Protein AF-A0A1A9WRU1-F1 (afdb_monomer_lite)

InterPro domains:
  IPR005322 Peptidase C69 [PF03577] (95-176)
  IPR005322 Peptidase C69 [PTHR12994] (4-296)

Organism: NCBI:txid37001

Secondary structure (DSSP, 8-state):
-EEEEEEEEE-TTSBGGG-EEEEEEEE-GGGTTSPPEEEEE-TTTTT-SS----TT-----EEEEESSTT-SS-SEEEETTS-EEEEEEEE---TTSPPHHHHHHHHHHH-SSHHHHHHHHHHHHHHH--TT-EEEEEEE-SS-EEEEEEETTEEEEEEE-SSEEEEPSSS-S--S--SEESTTHHHHHHHTTS--SSS---HHHHTT-PPPTTTTPPPSSPPPTTS-B-HHHHHHHHHHT--TTTEEEEEEEEE-SSS--EEEE--SS-GGGPPPEEE---SS----GGGS--TT-SS-HHHHHHHTGGG--

Sequence (313 aa):
MSFGSNCFVVLPPNCANNTVVFGRNAEDETSVGVAQEILYYESAESLIGKTVELSDASSFRIILQKPKPHIWGGDCGSNENNVSVAVTWTNNGNENNLTALDIVRLTLASCDTADHGLDRVGELITEHGVEEAKFNLIICDPTKVWLVSCAGKLWAAQSLSDGYHHVPTNGLAVTTTIEKSSEDLQETLKAMGCWSGEGDLDFASCFNSSPDDNSNEWSGQEPIDDGSYALTSMFETLRTAAEASTSRSATVFVLCSNLISCHWFTGTPNASESVFKPFLFSTKPKISPLTKALADNEMTLLHKLHSQRFHFF

Structure (mmCIF, N/CA/C/O backbone):
data_AF-A0A1A9WRU1-F1
#
_entry.id   AF-A0A1A9WRU1-F1
#
loop_
_atom_site.group_PDB
_atom_site.id
_atom_site.type_symbol
_atom_site.label_atom_id
_atom_site.label_alt_id
_atom_site.label_comp_id
_atom_site.label_asym_id
_atom_site.label_entity_id
_atom_site.label_seq_id
_atom_site.pdbx_PDB_ins_code
_atom_site.Cartn_x
_atom_site.Cartn_y
_atom_site.Cartn_z
_atom_site.occupancy
_atom_site.B_iso_or_equiv
_atom_site.auth_seq_id
_atom_site.auth_comp_id
_atom_site.auth_asym_id
_atom_site.auth_atom_id
_atom_site.pdbx_PDB_model_num
ATOM 1 N N . MET A 1 1 ? 9.612 11.171 9.054 1.00 60.75 1 MET A N 1
ATOM 2 C CA . MET A 1 1 ? 9.313 11.720 7.715 1.00 60.75 1 MET A CA 1
ATOM 3 C C . MET A 1 1 ? 7.811 11.704 7.500 1.00 60.75 1 MET A C 1
ATOM 5 O O . MET A 1 1 ? 7.222 10.646 7.693 1.00 60.75 1 MET A O 1
ATOM 9 N N . SER A 1 2 ? 7.219 12.857 7.190 1.00 78.00 2 SER A N 1
ATOM 10 C CA . SER A 1 2 ? 5.813 12.995 6.816 1.00 78.00 2 SER A CA 1
ATOM 11 C C . SER A 1 2 ? 5.777 13.076 5.308 1.00 78.00 2 SER A C 1
ATOM 13 O O . SER A 1 2 ? 6.517 13.876 4.743 1.00 78.00 2 SER A O 1
ATOM 15 N N . PHE A 1 3 ? 4.961 12.256 4.669 1.00 84.88 3 PHE A N 1
ATOM 16 C CA . PHE A 1 3 ? 4.840 12.272 3.222 1.00 84.8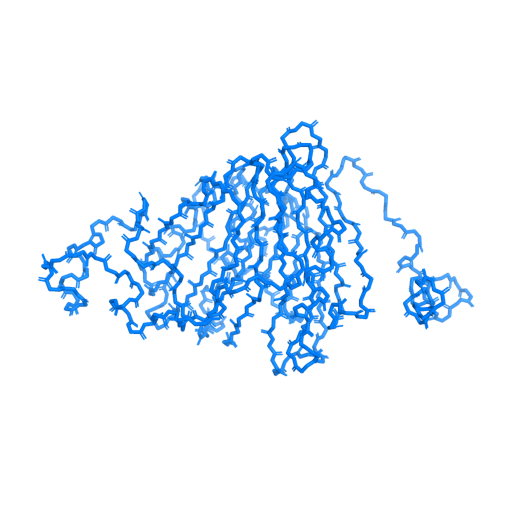8 3 PHE A CA 1
ATOM 17 C C . PHE A 1 3 ? 3.490 11.710 2.786 1.00 84.88 3 PHE A C 1
ATOM 19 O O . PHE A 1 3 ? 2.890 10.894 3.489 1.00 84.88 3 PHE A O 1
ATOM 26 N N . GLY A 1 4 ? 3.030 12.167 1.626 1.00 86.81 4 GLY A N 1
ATOM 27 C CA . GLY A 1 4 ? 1.855 11.653 0.932 1.00 86.81 4 GLY A CA 1
ATOM 28 C C . GLY A 1 4 ? 2.270 10.815 -0.270 1.00 86.81 4 GLY A C 1
ATOM 29 O O . GLY A 1 4 ? 3.443 10.713 -0.636 1.00 86.81 4 GLY A O 1
ATOM 30 N N . SER A 1 5 ? 1.322 10.135 -0.884 1.00 89.31 5 SER A N 1
ATOM 31 C CA . SER A 1 5 ? 1.537 9.478 -2.164 1.00 89.31 5 SER A CA 1
ATOM 32 C C . SER A 1 5 ? 0.245 9.515 -2.950 1.00 89.31 5 SER A C 1
ATOM 34 O O . SER A 1 5 ? -0.786 9.069 -2.453 1.00 89.31 5 SER A O 1
ATOM 36 N N . ASN A 1 6 ? 0.315 10.004 -4.181 1.00 93.56 6 ASN A N 1
ATOM 37 C CA . ASN A 1 6 ? -0.826 10.048 -5.076 1.00 93.56 6 ASN A CA 1
ATOM 38 C C . ASN A 1 6 ? -1.098 8.638 -5.626 1.00 93.56 6 ASN A C 1
ATOM 40 O O . ASN A 1 6 ? -0.273 8.065 -6.347 1.00 93.56 6 ASN A O 1
ATOM 44 N N . CYS A 1 7 ? -2.192 8.030 -5.167 1.00 96.25 7 CYS A N 1
ATOM 45 C CA . CYS A 1 7 ? -2.461 6.600 -5.293 1.00 96.25 7 CYS A CA 1
ATOM 46 C C . CYS A 1 7 ? -3.792 6.352 -5.998 1.00 96.25 7 CYS A C 1
ATOM 48 O O . CYS A 1 7 ? -4.833 6.824 -5.554 1.00 96.25 7 CYS A O 1
ATOM 50 N N . PHE A 1 8 ? -3.767 5.530 -7.039 1.00 97.50 8 PHE A N 1
ATOM 51 C CA . PHE A 1 8 ? -4.926 5.206 -7.862 1.00 97.50 8 PHE A CA 1
ATOM 52 C C . PHE A 1 8 ? -5.115 3.700 -7.925 1.00 97.50 8 PHE A C 1
ATOM 54 O O . PHE A 1 8 ? -4.164 2.969 -8.198 1.00 97.50 8 PHE A O 1
ATOM 61 N N . VAL A 1 9 ? -6.335 3.217 -7.741 1.00 97.44 9 VAL A N 1
ATOM 62 C CA . VAL A 1 9 ? -6.655 1.798 -7.902 1.00 97.44 9 VAL A CA 1
ATOM 63 C C . VAL A 1 9 ? -7.856 1.630 -8.811 1.00 97.44 9 VAL A C 1
ATOM 65 O O . VAL A 1 9 ? -8.832 2.361 -8.702 1.00 97.44 9 VAL A O 1
ATOM 68 N N . VAL A 1 10 ? -7.773 0.669 -9.725 1.00 97.19 10 VAL A N 1
ATOM 69 C CA . VAL A 1 10 ? -8.886 0.252 -10.577 1.00 97.19 10 VAL A CA 1
ATOM 70 C C . VAL A 1 10 ? -9.134 -1.226 -10.333 1.00 97.19 10 VAL A C 1
ATOM 72 O O . VAL A 1 10 ? -8.206 -2.044 -10.380 1.00 97.19 10 VAL A O 1
ATOM 75 N N . LEU A 1 11 ? -10.388 -1.550 -10.038 1.00 95.75 11 LEU A N 1
ATOM 76 C CA . LEU A 1 11 ? -10.833 -2.892 -9.706 1.00 95.75 11 LEU A CA 1
ATOM 77 C C . LEU A 1 11 ? -11.614 -3.514 -10.871 1.00 95.75 11 LEU A C 1
ATOM 79 O O . LEU A 1 11 ? -12.199 -2.796 -11.692 1.00 95.75 11 LEU A O 1
ATOM 83 N N . PRO A 1 12 ? -11.670 -4.854 -10.949 1.00 92.75 12 PRO A N 1
ATOM 84 C CA . PRO A 1 12 ? -12.603 -5.523 -11.841 1.00 92.75 12 PRO A CA 1
ATOM 85 C C . PRO A 1 12 ? -14.061 -5.078 -11.592 1.00 92.75 12 PRO A C 1
ATOM 87 O O . PRO A 1 12 ? -14.407 -4.753 -10.458 1.00 92.75 12 PRO A O 1
ATOM 90 N N . PRO A 1 13 ? -14.930 -5.074 -12.621 1.00 91.69 13 PRO A N 1
ATOM 91 C CA . PRO A 1 13 ? -14.681 -5.536 -13.988 1.00 91.69 13 PRO A CA 1
ATOM 92 C C . PRO A 1 13 ? -14.031 -4.488 -14.912 1.00 91.69 13 PRO A C 1
ATOM 94 O O . PRO A 1 13 ? -13.818 -4.793 -16.080 1.00 91.69 13 PRO A O 1
ATOM 97 N N . ASN A 1 14 ? -13.675 -3.294 -14.419 1.00 91.06 14 ASN A N 1
ATOM 98 C CA . ASN A 1 14 ? -13.162 -2.190 -15.251 1.00 91.06 14 ASN A CA 1
ATOM 99 C C . ASN A 1 14 ? -11.802 -2.482 -15.910 1.00 91.06 14 ASN A C 1
ATOM 101 O O . ASN A 1 14 ? -11.446 -1.873 -16.920 1.00 91.06 14 ASN A O 1
ATOM 105 N N . CYS A 1 15 ? -11.032 -3.412 -15.344 1.00 88.81 15 CYS A N 1
ATOM 106 C CA . CYS A 1 15 ? -9.706 -3.773 -15.828 1.00 88.81 15 CYS A CA 1
ATOM 107 C C . CYS A 1 15 ? -9.715 -4.940 -16.817 1.00 88.81 15 CYS A C 1
ATOM 109 O O . CYS A 1 15 ? -10.356 -5.976 -16.598 1.00 88.81 15 CYS A O 1
ATOM 111 N N . ALA A 1 16 ? -8.844 -4.844 -17.819 1.00 84.69 16 ALA A N 1
ATOM 112 C CA . ALA A 1 16 ? -8.538 -5.939 -18.720 1.00 84.69 16 ALA A CA 1
ATOM 113 C C . ALA A 1 16 ? -8.096 -7.186 -17.933 1.00 84.69 16 ALA A C 1
ATOM 115 O O . ALA A 1 16 ? -7.348 -7.112 -16.951 1.00 84.69 16 ALA A O 1
ATOM 116 N N . ASN A 1 17 ? -8.545 -8.356 -18.392 1.00 85.75 17 ASN A N 1
ATOM 117 C CA . ASN A 1 17 ? -8.261 -9.661 -17.786 1.00 85.75 17 ASN A CA 1
ATOM 118 C C . ASN A 1 17 ? -8.713 -9.811 -16.319 1.00 85.75 17 ASN A C 1
ATOM 120 O O . ASN A 1 17 ? -8.182 -10.677 -15.623 1.00 85.75 17 ASN A O 1
ATOM 124 N N . ASN A 1 18 ? -9.685 -9.010 -15.858 1.00 88.19 18 ASN A N 1
ATOM 125 C CA . ASN A 1 18 ? -10.228 -9.081 -14.496 1.00 88.19 18 ASN A CA 1
ATOM 126 C C . ASN A 1 18 ? -9.122 -8.949 -13.428 1.00 88.19 18 ASN A C 1
ATOM 128 O O . ASN A 1 18 ? -9.034 -9.748 -12.496 1.00 88.19 18 ASN A O 1
ATOM 132 N N . THR A 1 19 ? -8.238 -7.969 -13.630 1.00 93.56 19 THR A N 1
ATOM 133 C CA . THR A 1 19 ? -7.078 -7.685 -12.773 1.00 93.56 19 THR A CA 1
ATOM 134 C C . THR A 1 19 ? -7.347 -6.528 -11.817 1.00 93.56 19 THR A C 1
ATOM 136 O O . THR A 1 19 ? -8.175 -5.665 -12.096 1.00 93.56 19 THR A O 1
ATOM 139 N N . VAL A 1 20 ? -6.616 -6.475 -10.705 1.00 97.00 20 VAL A N 1
ATOM 140 C CA . VAL A 1 20 ? -6.516 -5.257 -9.887 1.00 97.00 20 VAL A CA 1
ATOM 141 C C . VAL A 1 20 ? -5.293 -4.476 -10.362 1.00 97.00 20 VAL A C 1
ATOM 143 O O . VAL A 1 20 ? -4.188 -5.024 -10.407 1.00 97.00 20 VAL A O 1
ATOM 146 N N . VAL A 1 21 ? -5.477 -3.205 -10.728 1.00 97.88 21 VAL A N 1
ATOM 147 C CA . VAL A 1 21 ? -4.386 -2.316 -11.155 1.00 97.88 21 VAL A CA 1
ATOM 148 C C . VAL A 1 21 ? -4.233 -1.200 -10.131 1.00 97.88 21 VAL A C 1
ATOM 150 O O . VAL A 1 21 ? -5.082 -0.319 -10.041 1.00 97.88 21 VAL A O 1
ATOM 153 N N . PHE A 1 22 ? -3.137 -1.226 -9.376 1.00 98.38 22 PHE A N 1
ATOM 154 C CA . PHE A 1 22 ? -2.809 -0.220 -8.366 1.00 98.38 22 PHE A CA 1
ATOM 155 C C . PHE A 1 22 ? -1.572 0.576 -8.795 1.00 98.38 22 PHE A C 1
ATOM 157 O O . PHE A 1 22 ? -0.508 0.001 -9.007 1.00 98.38 22 PHE A O 1
ATOM 164 N N . GLY A 1 23 ? -1.707 1.893 -8.935 1.00 98.25 23 GLY A N 1
ATOM 165 C CA . GLY A 1 23 ? -0.639 2.834 -9.256 1.00 98.25 23 GLY A CA 1
ATOM 166 C C . GLY A 1 23 ? -0.363 3.804 -8.109 1.00 98.25 23 GLY A C 1
ATOM 167 O O . GLY A 1 23 ? -1.277 4.220 -7.403 1.00 98.25 23 GLY A O 1
ATOM 168 N N . ARG A 1 24 ? 0.901 4.187 -7.932 1.00 97.12 24 ARG A N 1
ATOM 169 C CA . ARG A 1 24 ? 1.349 5.104 -6.880 1.00 97.12 24 ARG A CA 1
ATOM 170 C C . ARG A 1 24 ? 2.467 6.010 -7.378 1.00 97.12 24 ARG A C 1
ATOM 172 O O . ARG A 1 24 ? 3.503 5.503 -7.801 1.00 97.12 24 ARG A O 1
ATOM 179 N N . ASN A 1 25 ? 2.305 7.319 -7.220 1.00 96.12 25 ASN A N 1
ATOM 180 C CA . ASN A 1 25 ? 3.396 8.290 -7.206 1.00 96.12 25 ASN A CA 1
ATOM 181 C C . ASN A 1 25 ? 3.820 8.528 -5.752 1.00 96.12 25 ASN A C 1
ATOM 183 O O . ASN A 1 25 ? 3.029 8.966 -4.922 1.00 96.12 25 ASN A O 1
ATOM 187 N N . ALA A 1 26 ? 5.072 8.214 -5.426 1.00 94.06 26 ALA A N 1
ATOM 188 C CA . ALA A 1 26 ? 5.630 8.497 -4.110 1.00 94.06 26 ALA A CA 1
ATOM 189 C C . ALA A 1 26 ? 6.087 9.960 -4.053 1.00 94.06 26 ALA A C 1
ATOM 191 O O . ALA A 1 26 ? 6.948 10.349 -4.845 1.00 94.06 26 ALA A O 1
ATOM 192 N N . GLU A 1 27 ? 5.565 10.748 -3.113 1.00 92.12 27 GLU A N 1
ATOM 193 C CA . GLU A 1 27 ? 5.769 12.200 -3.075 1.00 92.12 27 GLU A CA 1
ATOM 194 C C . GLU A 1 27 ? 6.400 12.643 -1.757 1.00 92.12 27 GLU A C 1
ATOM 196 O O . GLU A 1 27 ? 5.885 12.351 -0.688 1.00 92.12 27 GLU A O 1
ATOM 201 N N . ASP A 1 28 ? 7.534 13.332 -1.815 1.00 90.81 28 ASP A N 1
ATOM 202 C CA . ASP A 1 28 ? 8.145 14.027 -0.677 1.00 90.81 28 ASP A CA 1
ATOM 203 C C . ASP A 1 28 ? 9.130 15.059 -1.233 1.00 90.81 28 ASP A C 1
ATOM 205 O O . ASP A 1 28 ? 10.201 14.702 -1.735 1.00 90.81 28 ASP A O 1
ATOM 209 N N . GLU A 1 29 ? 8.754 16.337 -1.136 1.00 89.19 29 GLU A N 1
ATOM 210 C CA . GLU A 1 29 ? 9.538 17.486 -1.608 1.00 89.19 29 GLU A CA 1
ATOM 211 C C . GLU A 1 29 ? 10.969 17.476 -1.055 1.00 89.19 29 GLU A C 1
ATOM 213 O O . GLU A 1 29 ? 11.927 17.813 -1.751 1.00 89.19 29 GLU A O 1
ATOM 218 N N . THR A 1 30 ? 11.145 17.013 0.184 1.00 88.56 30 THR A N 1
ATOM 219 C CA . THR A 1 30 ? 12.451 17.011 0.852 1.00 88.56 30 THR A CA 1
ATOM 220 C C . THR A 1 30 ? 13.385 15.910 0.345 1.00 88.56 30 THR A C 1
ATOM 222 O O . THR A 1 30 ? 14.586 15.950 0.619 1.00 88.56 30 THR A O 1
ATOM 225 N N . SER A 1 31 ? 12.858 14.954 -0.431 1.00 87.50 31 SER A N 1
ATOM 226 C CA . SER A 1 31 ? 13.558 13.724 -0.809 1.00 87.50 31 SER A CA 1
ATOM 227 C C . SER A 1 31 ? 13.571 13.434 -2.322 1.00 87.50 31 SER A C 1
ATOM 229 O O . SER A 1 31 ? 13.976 12.342 -2.721 1.00 87.50 31 SER A O 1
ATOM 231 N N . VAL A 1 32 ? 13.205 14.384 -3.196 1.00 86.06 32 VAL A N 1
ATOM 232 C CA . VAL A 1 32 ? 13.229 14.206 -4.674 1.00 86.06 32 VAL A CA 1
ATOM 233 C C . VAL A 1 32 ? 14.620 13.857 -5.221 1.00 86.06 32 VAL A C 1
ATOM 235 O O . VAL A 1 32 ? 14.747 13.089 -6.173 1.00 86.06 32 VAL A O 1
ATOM 238 N N . GLY A 1 33 ? 15.682 14.366 -4.592 1.00 84.44 33 GLY A N 1
ATOM 239 C CA . GLY A 1 33 ? 17.072 14.051 -4.946 1.00 84.44 33 GLY A CA 1
ATOM 240 C C . GLY A 1 33 ? 17.647 12.808 -4.257 1.00 84.44 33 GLY A C 1
ATOM 241 O O . GLY A 1 33 ? 18.824 12.496 -4.448 1.00 84.44 33 GLY A O 1
ATOM 242 N N . VAL A 1 34 ? 16.864 12.118 -3.425 1.00 88.88 34 VAL A N 1
ATOM 243 C CA . VAL A 1 34 ? 17.340 10.983 -2.629 1.00 88.88 34 VAL A CA 1
ATOM 244 C C . VAL A 1 34 ? 17.192 9.690 -3.422 1.00 88.88 34 VAL A C 1
ATOM 246 O O . VAL A 1 34 ? 16.115 9.364 -3.927 1.00 88.88 34 VAL A O 1
ATOM 249 N N . ALA A 1 35 ? 18.286 8.929 -3.496 1.00 88.06 35 ALA A N 1
ATOM 250 C CA . ALA A 1 35 ? 18.310 7.642 -4.176 1.00 88.06 35 ALA A CA 1
ATOM 251 C C . ALA A 1 35 ? 17.231 6.696 -3.622 1.00 88.06 35 ALA A C 1
ATOM 253 O O . ALA A 1 35 ? 17.149 6.463 -2.416 1.00 88.06 35 ALA A O 1
ATOM 254 N N . GLN A 1 36 ? 16.426 6.147 -4.530 1.00 88.94 36 GLN A N 1
ATOM 255 C CA . GLN A 1 36 ? 15.434 5.117 -4.242 1.00 88.94 36 GLN A CA 1
ATOM 256 C C . GLN A 1 36 ? 16.053 3.742 -4.483 1.00 88.94 36 GLN A C 1
ATOM 258 O O . GLN A 1 36 ? 16.711 3.530 -5.504 1.00 88.94 36 GLN A O 1
ATOM 263 N N . GLU A 1 37 ? 15.821 2.796 -3.577 1.00 92.06 37 GLU A N 1
ATOM 264 C CA . GLU A 1 37 ? 16.296 1.420 -3.741 1.00 92.06 37 GLU A CA 1
ATOM 265 C C . GLU A 1 37 ? 15.110 0.489 -3.987 1.00 92.06 37 GLU A C 1
ATOM 267 O O . GLU A 1 37 ? 14.122 0.533 -3.262 1.00 92.06 37 GLU A O 1
ATOM 272 N N . ILE A 1 38 ? 15.212 -0.373 -4.998 1.00 94.19 38 ILE A N 1
ATOM 273 C CA . ILE A 1 38 ? 14.252 -1.454 -5.247 1.00 94.19 38 ILE A CA 1
ATOM 274 C C . ILE A 1 38 ? 15.005 -2.748 -4.990 1.00 94.19 38 ILE A C 1
ATOM 276 O O . ILE A 1 38 ? 15.862 -3.141 -5.786 1.00 94.19 38 ILE A O 1
ATOM 280 N N . LEU A 1 39 ? 14.733 -3.371 -3.848 1.00 93.12 39 LEU A N 1
ATOM 281 C CA . LEU A 1 39 ? 15.469 -4.537 -3.378 1.00 93.12 39 LEU A CA 1
ATOM 282 C C . LEU A 1 39 ? 14.579 -5.773 -3.398 1.00 93.12 39 LEU A C 1
ATOM 284 O O . LEU A 1 39 ? 13.413 -5.730 -3.013 1.00 93.12 39 LEU A O 1
ATOM 288 N N . TYR A 1 40 ? 15.155 -6.878 -3.855 1.00 93.12 40 TYR A N 1
ATOM 289 C CA . TYR A 1 40 ? 14.572 -8.206 -3.739 1.00 93.12 40 TYR A CA 1
ATOM 290 C C . TYR A 1 40 ? 15.200 -8.904 -2.537 1.00 93.12 40 TYR A C 1
ATOM 292 O O . TYR A 1 40 ? 16.423 -8.883 -2.394 1.00 93.12 40 TYR A O 1
ATOM 300 N N . TYR A 1 41 ? 14.366 -9.533 -1.718 1.00 92.81 41 TYR A N 1
ATOM 301 C CA . TYR A 1 41 ? 14.791 -10.320 -0.569 1.00 92.81 41 TYR A CA 1
ATOM 302 C C . TYR A 1 41 ? 14.269 -11.743 -0.705 1.00 92.81 41 TYR A C 1
ATOM 304 O O . TYR A 1 41 ? 13.087 -11.955 -1.000 1.00 92.81 41 TYR A O 1
ATOM 312 N N . GLU A 1 42 ? 15.145 -12.716 -0.457 1.00 92.75 42 GLU A N 1
ATOM 313 C CA . GLU A 1 42 ? 14.714 -14.100 -0.298 1.00 92.75 42 GLU A CA 1
ATOM 314 C C . GLU A 1 42 ? 13.876 -14.262 0.978 1.00 92.75 42 GLU A C 1
ATOM 316 O O . GLU A 1 42 ? 13.959 -13.459 1.908 1.00 92.75 42 GLU A O 1
ATOM 321 N N . SER A 1 43 ? 13.082 -15.334 1.043 1.00 91.25 43 SER A N 1
ATOM 322 C CA . SER A 1 43 ? 12.210 -15.631 2.190 1.00 91.25 43 SER A CA 1
ATOM 323 C C . SER A 1 43 ? 12.975 -15.624 3.524 1.00 91.25 43 SER A C 1
ATOM 325 O O . SER A 1 43 ? 12.503 -15.058 4.503 1.00 91.25 43 SER A O 1
ATOM 327 N N . ALA A 1 44 ? 14.193 -16.166 3.573 1.00 87.50 44 ALA A N 1
ATOM 328 C CA . ALA A 1 44 ? 15.008 -16.171 4.792 1.00 87.50 44 ALA A CA 1
ATOM 329 C C . ALA A 1 44 ? 15.546 -14.780 5.195 1.00 87.50 44 ALA A C 1
ATOM 331 O O . ALA A 1 44 ? 16.005 -14.599 6.321 1.00 87.50 44 ALA A O 1
ATOM 332 N N . GLU A 1 45 ? 15.519 -13.806 4.283 1.00 90.62 45 GLU A N 1
ATOM 333 C CA . GLU A 1 45 ? 16.110 -12.478 4.462 1.00 90.62 45 GLU A CA 1
ATOM 334 C C . GLU A 1 45 ? 15.057 -11.384 4.675 1.00 90.62 45 GLU A C 1
ATOM 336 O O . GLU A 1 45 ? 15.366 -10.345 5.255 1.00 90.62 45 GLU A O 1
ATOM 341 N N . SER A 1 46 ? 13.813 -11.599 4.238 1.00 90.38 46 SER A N 1
ATOM 342 C CA . SER A 1 46 ? 12.754 -10.576 4.237 1.00 90.38 46 SER A CA 1
ATOM 343 C C . SER A 1 46 ? 12.375 -10.074 5.638 1.00 90.38 46 SER A C 1
ATOM 345 O O . SER A 1 46 ? 11.987 -8.912 5.811 1.00 90.38 46 SER A O 1
ATOM 347 N N . LEU A 1 47 ? 12.562 -10.911 6.661 1.00 88.44 47 LEU A N 1
ATOM 348 C CA . LEU A 1 47 ? 12.336 -10.554 8.062 1.00 88.44 47 LEU A CA 1
ATOM 349 C C . LEU A 1 47 ? 13.555 -9.919 8.752 1.00 88.44 47 LEU A C 1
ATOM 351 O O . LEU A 1 47 ? 13.385 -9.327 9.820 1.00 88.44 47 LEU A O 1
ATOM 355 N N . ILE A 1 48 ? 14.744 -9.928 8.138 1.00 86.88 48 ILE A N 1
ATOM 356 C CA . ILE A 1 48 ? 15.940 -9.288 8.706 1.00 86.88 48 ILE A CA 1
ATOM 357 C C . ILE A 1 48 ? 15.734 -7.767 8.786 1.00 86.88 48 ILE A C 1
ATOM 359 O O . ILE A 1 48 ? 15.348 -7.117 7.814 1.00 86.88 48 ILE A O 1
ATOM 363 N N . GLY A 1 49 ? 16.019 -7.180 9.951 1.00 85.12 49 GLY A N 1
ATOM 364 C CA . GLY A 1 49 ? 15.999 -5.733 10.154 1.00 85.12 49 GLY A CA 1
ATOM 365 C C . GLY A 1 49 ? 15.677 -5.346 11.590 1.00 85.12 49 GLY A C 1
ATOM 366 O O . GLY A 1 49 ? 16.145 -5.991 12.524 1.00 85.12 49 GLY A O 1
ATOM 367 N N . LYS A 1 50 ? 14.878 -4.288 11.773 1.00 81.44 50 LYS A N 1
ATOM 368 C CA . LYS A 1 50 ? 14.329 -3.920 13.085 1.00 81.44 50 LYS A CA 1
ATOM 369 C C . LYS A 1 50 ? 13.436 -5.066 13.581 1.00 81.44 50 LYS A C 1
ATOM 371 O O . LYS A 1 50 ? 12.381 -5.312 12.995 1.00 81.44 50 LYS A O 1
ATOM 376 N N 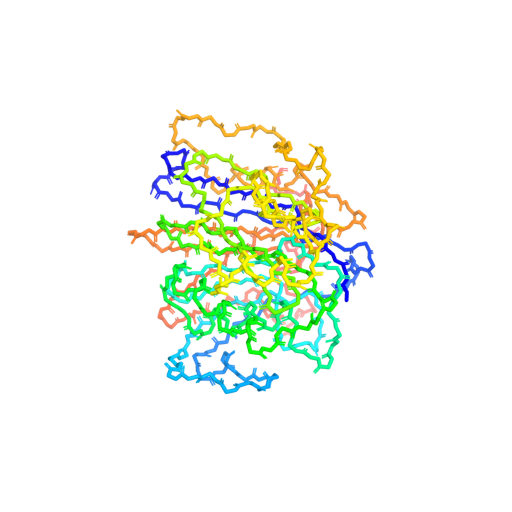. THR A 1 51 ? 13.918 -5.794 14.585 1.00 68.38 51 THR A N 1
ATOM 377 C CA . THR A 1 51 ? 13.309 -7.036 15.069 1.00 68.38 51 THR A CA 1
ATOM 378 C C . THR A 1 51 ? 12.092 -6.751 15.936 1.00 68.38 51 THR A C 1
ATOM 380 O O . THR A 1 51 ? 12.182 -6.013 16.914 1.00 68.38 51 THR A O 1
ATOM 383 N N . VAL A 1 52 ? 10.986 -7.393 15.589 1.00 79.69 52 VAL A N 1
ATOM 384 C CA . VAL A 1 52 ? 9.823 -7.628 16.447 1.00 79.69 52 VAL A CA 1
ATOM 385 C C . VAL A 1 52 ? 9.558 -9.129 16.424 1.00 79.69 52 VAL A C 1
ATOM 387 O O . VAL A 1 52 ? 9.852 -9.783 15.417 1.00 79.69 52 VAL A O 1
ATOM 390 N N . GLU A 1 53 ? 9.081 -9.694 17.531 1.00 73.19 53 GLU A N 1
ATOM 391 C CA . GLU A 1 53 ? 8.659 -11.092 17.526 1.00 73.19 53 GLU A CA 1
ATOM 392 C C . GLU A 1 53 ? 7.340 -11.187 16.763 1.00 73.19 53 GLU A C 1
ATOM 394 O O . GLU A 1 53 ? 6.338 -10.616 17.170 1.00 73.19 53 GLU A O 1
ATOM 399 N N . LEU A 1 54 ? 7.356 -11.879 15.626 1.00 70.94 54 LEU A N 1
ATOM 400 C CA . LEU A 1 54 ? 6.137 -12.234 14.913 1.00 70.94 54 LEU A CA 1
ATOM 401 C C . LEU A 1 54 ? 5.783 -13.668 15.298 1.00 70.94 54 LEU A C 1
ATOM 403 O O . LEU A 1 54 ? 6.542 -14.593 14.993 1.00 70.94 54 LEU A O 1
ATOM 407 N N . SER A 1 55 ? 4.649 -13.859 15.964 1.00 61.75 55 SER A N 1
ATOM 408 C CA . SER A 1 55 ? 4.101 -15.191 16.215 1.00 61.75 55 SER A CA 1
ATOM 409 C C . SER A 1 55 ? 3.827 -15.906 14.884 1.00 61.75 55 SER A C 1
ATOM 411 O O . SER A 1 55 ? 3.269 -15.323 13.950 1.00 61.75 55 SER A O 1
ATOM 413 N N . ASP A 1 56 ? 4.261 -17.168 14.788 1.00 64.94 56 ASP A N 1
ATOM 414 C CA . ASP A 1 56 ? 3.936 -18.104 13.699 1.00 64.94 56 ASP A CA 1
ATOM 415 C C . ASP A 1 56 ? 4.139 -17.576 12.259 1.00 64.94 56 ASP A C 1
ATOM 417 O O . ASP A 1 56 ? 3.452 -17.988 11.321 1.00 64.94 56 ASP A O 1
ATOM 421 N N .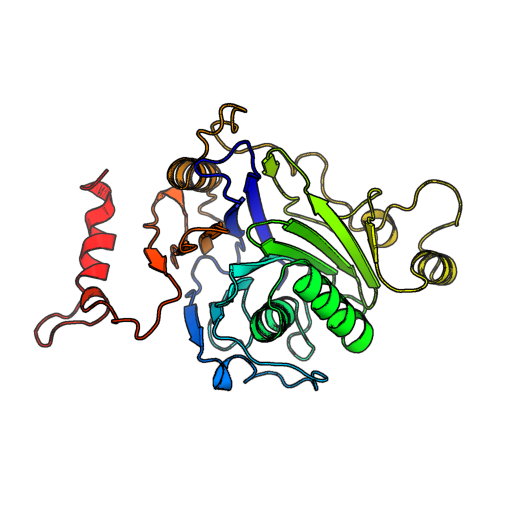 ALA A 1 57 ? 5.101 -16.673 12.040 1.00 67.00 57 ALA A N 1
ATOM 422 C CA . ALA A 1 57 ? 5.321 -16.083 10.723 1.00 67.00 57 ALA A CA 1
ATOM 423 C C . ALA A 1 57 ? 6.080 -17.031 9.778 1.00 67.00 57 ALA A C 1
ATOM 425 O O . ALA A 1 57 ? 7.282 -17.267 9.925 1.00 67.00 57 ALA A O 1
ATOM 426 N N . SER A 1 58 ? 5.386 -17.515 8.743 1.00 78.62 58 SER A N 1
ATOM 427 C CA . SER A 1 58 ? 6.058 -17.953 7.515 1.00 78.62 58 SER A CA 1
ATOM 428 C C . SER A 1 58 ? 6.672 -16.737 6.835 1.00 78.62 58 SER A C 1
ATOM 430 O O . SER A 1 58 ? 6.041 -15.683 6.788 1.00 78.62 58 SER A O 1
ATOM 432 N N . SER A 1 59 ? 7.891 -16.870 6.313 1.00 90.62 59 SER A N 1
ATOM 433 C CA . SER A 1 59 ? 8.554 -15.774 5.617 1.00 90.62 59 SER A CA 1
ATOM 434 C C . SER A 1 59 ? 8.462 -15.935 4.101 1.00 90.62 59 SER A C 1
ATOM 436 O O . SER A 1 59 ? 8.704 -17.015 3.560 1.00 90.62 59 SER A O 1
ATOM 438 N N . PHE A 1 60 ? 8.133 -14.855 3.400 1.00 94.88 60 PHE A N 1
ATOM 439 C CA . PHE A 1 60 ? 7.960 -14.835 1.947 1.00 94.88 60 PHE A CA 1
ATOM 440 C C . PHE A 1 60 ? 9.041 -14.010 1.258 1.00 94.88 60 PHE A C 1
ATOM 442 O O . PHE A 1 60 ? 9.630 -13.099 1.847 1.00 94.88 60 PHE A O 1
ATOM 449 N N . ARG A 1 61 ? 9.303 -14.328 -0.010 1.00 95.69 61 ARG A N 1
ATOM 450 C CA . ARG A 1 61 ? 10.117 -13.499 -0.903 1.00 95.69 61 ARG A CA 1
ATOM 451 C C . ARG A 1 61 ? 9.378 -12.198 -1.183 1.00 95.69 61 ARG A C 1
ATOM 453 O O . ARG A 1 61 ? 8.189 -12.222 -1.503 1.00 95.69 61 ARG A O 1
ATOM 460 N N . ILE A 1 62 ? 10.090 -11.077 -1.111 1.00 96.94 62 ILE A N 1
ATOM 461 C CA . ILE A 1 62 ? 9.506 -9.745 -1.313 1.00 96.94 62 ILE A CA 1
ATOM 462 C C . ILE A 1 62 ? 10.347 -8.903 -2.271 1.00 96.94 62 ILE A C 1
ATOM 464 O O . ILE A 1 62 ? 11.569 -9.037 -2.339 1.00 96.94 62 ILE A O 1
ATOM 468 N N . ILE A 1 63 ? 9.681 -8.000 -2.984 1.00 97.00 63 ILE A N 1
ATOM 469 C CA . ILE A 1 63 ? 10.288 -6.854 -3.655 1.00 97.00 63 ILE A CA 1
ATOM 470 C C . ILE A 1 63 ? 9.836 -5.626 -2.881 1.00 97.00 63 ILE A C 1
ATOM 472 O O . ILE A 1 63 ? 8.637 -5.406 -2.714 1.00 97.00 63 ILE A O 1
ATOM 476 N N . LEU A 1 64 ? 10.792 -4.836 -2.415 1.00 97.06 64 LEU A N 1
ATOM 477 C CA . LEU A 1 64 ? 10.556 -3.703 -1.537 1.00 97.06 64 LEU A CA 1
ATOM 478 C C . LEU A 1 64 ? 11.190 -2.448 -2.136 1.00 97.06 64 LEU A C 1
ATOM 480 O O . LEU A 1 64 ? 12.396 -2.415 -2.389 1.00 97.06 64 LEU A O 1
ATOM 484 N N . GLN A 1 65 ? 10.381 -1.412 -2.333 1.00 96.81 65 GLN A N 1
ATOM 485 C CA . GLN A 1 65 ? 10.858 -0.075 -2.653 1.00 96.81 65 GLN A CA 1
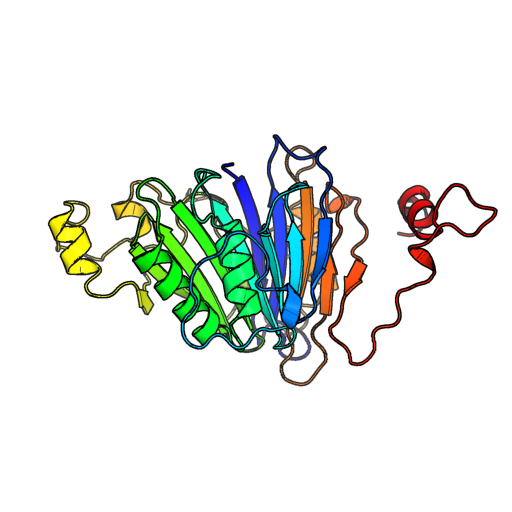ATOM 486 C C . GLN A 1 65 ? 11.132 0.692 -1.362 1.00 96.81 65 GLN A C 1
ATOM 488 O O . GLN A 1 65 ? 10.283 0.786 -0.475 1.00 96.81 65 GLN A O 1
ATOM 493 N N . LYS A 1 66 ? 12.328 1.264 -1.260 1.00 95.06 66 LYS A N 1
ATOM 494 C CA . LYS A 1 66 ? 12.811 1.965 -0.075 1.00 95.06 66 LYS A CA 1
ATOM 495 C C . LYS A 1 66 ? 12.898 3.460 -0.374 1.00 95.06 66 LYS A C 1
ATOM 497 O O . LYS A 1 66 ? 13.623 3.829 -1.301 1.00 95.06 66 LYS A O 1
ATOM 502 N N . PRO A 1 67 ? 12.227 4.320 0.420 1.00 91.38 67 PRO A N 1
ATOM 503 C CA . PRO A 1 67 ? 12.190 5.760 0.174 1.00 91.38 67 PRO A CA 1
ATOM 504 C C . PRO A 1 67 ? 13.538 6.471 0.330 1.00 91.38 67 PRO A C 1
ATOM 506 O O . PRO A 1 67 ? 13.689 7.598 -0.134 1.00 91.38 67 PRO A O 1
ATOM 509 N N . LYS A 1 68 ? 14.508 5.848 1.000 1.00 89.94 68 LYS A N 1
ATOM 510 C CA . LYS A 1 68 ? 15.875 6.347 1.153 1.00 89.94 68 LYS A CA 1
ATOM 511 C C . LYS A 1 68 ? 16.825 5.191 1.486 1.00 89.94 68 LYS A C 1
ATOM 513 O O . LYS A 1 68 ? 16.349 4.162 1.973 1.00 89.94 68 LYS A O 1
ATOM 518 N N . PRO A 1 69 ? 18.144 5.360 1.305 1.00 89.62 69 PRO A N 1
ATOM 519 C CA . PRO A 1 69 ? 19.121 4.359 1.716 1.00 89.62 69 PRO A CA 1
ATOM 520 C C . PRO A 1 69 ? 19.147 4.143 3.236 1.00 89.62 69 PRO A C 1
ATOM 522 O O . PRO A 1 69 ? 18.745 5.011 4.014 1.00 89.62 69 PRO A O 1
ATOM 525 N N . HIS A 1 70 ? 19.689 2.999 3.660 1.00 86.81 70 HIS A N 1
ATOM 526 C CA . HIS A 1 70 ? 19.993 2.667 5.065 1.00 86.81 70 HIS A CA 1
ATOM 527 C C . HIS A 1 70 ? 18.794 2.544 6.025 1.00 86.81 70 HIS A C 1
ATOM 529 O O . HIS A 1 70 ? 18.967 2.605 7.240 1.00 86.81 70 HIS A O 1
ATOM 535 N N . ILE A 1 71 ? 17.586 2.320 5.510 1.00 90.19 71 ILE A N 1
ATOM 536 C CA . ILE A 1 71 ? 16.420 1.926 6.321 1.00 90.19 71 ILE A CA 1
ATOM 537 C C . ILE A 1 71 ? 16.158 0.426 6.200 1.00 90.19 71 ILE A C 1
ATOM 539 O O . ILE A 1 71 ? 16.580 -0.202 5.233 1.00 90.19 71 ILE A O 1
ATOM 543 N N . TRP A 1 72 ? 15.415 -0.158 7.139 1.00 91.81 72 TRP A N 1
ATOM 544 C CA . TRP A 1 72 ? 15.003 -1.565 7.054 1.00 91.81 72 TRP A CA 1
ATOM 545 C C . TRP A 1 72 ? 13.714 -1.738 6.256 1.00 91.81 72 TRP A C 1
ATOM 547 O O . TRP A 1 72 ? 13.687 -2.541 5.328 1.00 91.81 72 TRP A O 1
ATOM 557 N N . GLY A 1 73 ? 12.691 -0.938 6.553 1.00 94.19 73 GLY A N 1
ATOM 558 C CA . GLY A 1 73 ? 11.413 -0.924 5.845 1.00 94.19 73 GLY A CA 1
ATOM 559 C C . GLY A 1 73 ? 11.435 -0.432 4.391 1.00 94.19 73 GLY A C 1
ATOM 560 O O . GLY A 1 73 ? 12.496 -0.203 3.796 1.00 94.19 73 GLY A O 1
ATOM 561 N N . GLY A 1 74 ? 10.235 -0.261 3.834 1.00 95.12 74 GLY A N 1
ATOM 562 C CA . GLY A 1 74 ? 9.985 0.291 2.501 1.00 95.12 74 GLY A CA 1
ATOM 563 C C . GLY A 1 74 ? 8.636 1.000 2.410 1.00 95.12 74 GLY A C 1
ATOM 564 O O . GLY A 1 74 ? 7.767 0.778 3.242 1.00 95.12 74 GLY A O 1
ATOM 565 N N . ASP A 1 75 ? 8.473 1.890 1.432 1.00 95.75 75 ASP A N 1
ATOM 566 C CA . ASP A 1 75 ? 7.240 2.673 1.272 1.00 95.75 75 ASP A CA 1
ATOM 567 C C . ASP A 1 75 ? 6.201 1.986 0.381 1.00 95.75 75 ASP A C 1
ATOM 569 O O . ASP A 1 75 ? 5.020 2.319 0.446 1.00 95.75 75 ASP A O 1
ATOM 573 N N . CYS A 1 76 ? 6.616 1.000 -0.413 1.00 97.75 76 CYS A N 1
ATOM 574 C CA . CYS A 1 76 ? 5.728 0.049 -1.065 1.00 97.75 76 CYS A CA 1
ATOM 575 C C . CYS A 1 76 ? 6.471 -1.229 -1.456 1.00 97.75 76 CYS A C 1
ATOM 577 O O . CYS A 1 76 ? 7.703 -1.274 -1.478 1.00 97.75 76 CYS A O 1
ATOM 579 N N . GLY A 1 77 ? 5.726 -2.273 -1.794 1.00 98.19 77 GLY A N 1
ATOM 580 C CA . GLY A 1 77 ? 6.292 -3.515 -2.292 1.00 98.19 77 GLY A CA 1
ATOM 581 C C . GLY A 1 77 ? 5.235 -4.563 -2.590 1.00 98.19 77 GLY A C 1
ATOM 582 O O . GLY A 1 77 ? 4.040 -4.323 -2.429 1.00 98.19 77 GLY A O 1
ATOM 583 N N . SER A 1 78 ? 5.703 -5.736 -3.002 1.00 98.38 78 SER A N 1
ATOM 584 C CA . SER A 1 78 ? 4.867 -6.916 -3.196 1.00 98.38 78 SER A CA 1
ATOM 585 C C . SER A 1 78 ? 5.619 -8.191 -2.829 1.00 98.38 78 SER A C 1
ATOM 587 O O . SER A 1 78 ? 6.851 -8.211 -2.875 1.00 98.38 78 SER A O 1
ATOM 589 N N . ASN A 1 79 ? 4.894 -9.249 -2.472 1.00 97.56 79 ASN A N 1
ATOM 590 C CA . ASN A 1 79 ? 5.443 -10.568 -2.193 1.00 97.56 79 ASN A CA 1
ATOM 591 C C . ASN A 1 79 ? 5.099 -11.613 -3.267 1.00 97.56 79 ASN A C 1
ATOM 593 O O . ASN A 1 79 ? 4.333 -11.374 -4.202 1.00 97.56 79 ASN A O 1
ATOM 597 N N . GLU A 1 80 ? 5.684 -12.800 -3.126 1.00 95.75 80 GLU A N 1
ATOM 598 C CA . GLU A 1 80 ? 5.487 -13.920 -4.054 1.00 95.75 80 GLU A CA 1
ATOM 599 C C . GLU A 1 80 ? 4.059 -14.489 -4.106 1.00 95.75 80 GLU A C 1
ATOM 601 O O . GLU A 1 80 ? 3.759 -15.249 -5.025 1.00 95.75 80 GLU A O 1
ATOM 606 N N . ASN A 1 81 ? 3.187 -14.106 -3.167 1.00 96.19 81 ASN A N 1
ATOM 607 C CA . ASN A 1 81 ? 1.778 -14.506 -3.112 1.00 96.19 81 ASN A CA 1
ATOM 608 C C . ASN A 1 81 ? 0.842 -13.472 -3.764 1.00 96.19 81 ASN A C 1
ATOM 610 O O . ASN A 1 81 ? -0.373 -13.567 -3.630 1.00 96.19 81 ASN A O 1
ATOM 614 N N . ASN A 1 82 ? 1.389 -12.504 -4.509 1.00 96.75 82 ASN A N 1
ATOM 615 C CA . ASN A 1 82 ? 0.648 -11.416 -5.160 1.00 96.75 82 ASN A CA 1
ATOM 616 C C . ASN A 1 82 ? -0.020 -10.431 -4.190 1.00 96.75 82 ASN A C 1
ATOM 618 O O . ASN A 1 82 ? -0.924 -9.703 -4.599 1.00 96.75 82 ASN A O 1
ATOM 622 N N . VAL A 1 83 ? 0.437 -10.360 -2.938 1.00 98.38 83 VAL A N 1
ATOM 623 C CA . VAL A 1 83 ? 0.029 -9.282 -2.033 1.00 98.38 83 VAL A CA 1
ATOM 624 C C . VAL A 1 83 ? 0.941 -8.088 -2.272 1.00 98.38 83 VAL A C 1
ATOM 626 O O . VAL A 1 83 ? 2.165 -8.226 -2.317 1.00 98.38 83 VAL A O 1
ATOM 629 N N . SER A 1 84 ? 0.356 -6.913 -2.468 1.00 98.69 84 SER A N 1
ATOM 630 C CA . SER A 1 84 ? 1.041 -5.625 -2.548 1.00 98.69 84 SER A CA 1
ATOM 631 C C . SER A 1 84 ? 0.611 -4.736 -1.393 1.00 98.69 84 SER A C 1
ATOM 633 O O . SER A 1 84 ? -0.564 -4.692 -1.048 1.00 98.69 84 SER A O 1
ATOM 635 N N . VAL A 1 85 ? 1.561 -4.017 -0.803 1.00 98.75 85 VAL A N 1
ATOM 636 C CA . VAL A 1 85 ? 1.305 -3.083 0.298 1.00 98.75 85 VAL A CA 1
ATOM 637 C C . VAL A 1 85 ? 2.039 -1.785 0.009 1.00 98.75 85 VAL A C 1
ATOM 639 O O . VAL A 1 85 ? 3.199 -1.810 -0.408 1.00 98.75 85 VAL A O 1
ATOM 642 N N . ALA A 1 86 ? 1.390 -0.648 0.240 1.00 98.44 86 ALA A N 1
ATOM 643 C CA . ALA A 1 86 ? 2.014 0.662 0.111 1.00 98.44 86 ALA A CA 1
ATOM 644 C C . ALA A 1 86 ? 1.536 1.644 1.179 1.00 98.44 86 ALA A C 1
ATOM 646 O O . ALA A 1 86 ? 0.381 1.610 1.592 1.00 98.44 86 ALA A O 1
ATOM 647 N N . VAL A 1 87 ? 2.425 2.554 1.575 1.00 97.31 87 VAL A N 1
ATOM 648 C CA . VAL A 1 87 ? 2.073 3.742 2.354 1.00 97.31 87 VAL A CA 1
ATOM 649 C C . VAL A 1 87 ? 1.442 4.765 1.414 1.00 97.31 87 VAL A C 1
ATOM 651 O O . VAL A 1 87 ? 2.071 5.165 0.428 1.00 97.31 87 VAL A O 1
ATOM 654 N N . THR A 1 88 ? 0.224 5.204 1.727 1.00 95.94 88 THR A N 1
ATOM 655 C CA . THR A 1 88 ? -0.456 6.276 0.975 1.00 95.94 88 THR A CA 1
ATOM 656 C C . THR A 1 88 ? -0.296 7.632 1.658 1.00 95.94 88 THR A C 1
ATOM 658 O O . THR A 1 88 ? -0.199 8.653 0.986 1.00 95.94 88 THR A O 1
ATOM 661 N N . TRP A 1 89 ? -0.151 7.645 2.985 1.00 95.75 89 TRP A N 1
ATOM 662 C CA . TRP A 1 89 ? 0.158 8.847 3.754 1.00 95.75 89 TRP A CA 1
ATOM 663 C C . TRP A 1 89 ? 0.792 8.504 5.105 1.00 95.75 89 TRP A C 1
ATOM 665 O O . TRP A 1 89 ? 0.506 7.458 5.682 1.00 95.75 89 TRP A O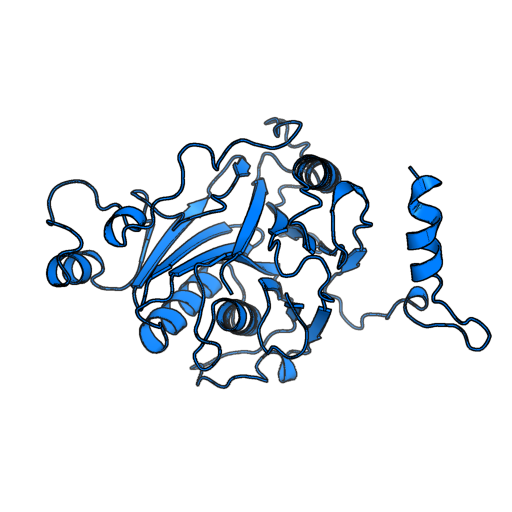 1
ATOM 675 N N . THR A 1 90 ? 1.637 9.384 5.643 1.00 94.50 90 THR A N 1
ATOM 676 C CA . THR A 1 90 ? 2.115 9.329 7.033 1.00 94.50 90 THR A CA 1
ATOM 677 C C . THR A 1 90 ? 2.501 10.716 7.542 1.00 94.50 90 THR A C 1
ATOM 679 O O . THR A 1 90 ? 3.032 11.516 6.776 1.00 94.50 90 THR A O 1
ATOM 682 N N . ASN A 1 91 ? 2.295 10.995 8.836 1.00 90.19 91 ASN A N 1
ATOM 683 C CA . ASN A 1 91 ? 2.588 12.289 9.474 1.00 90.19 91 ASN A CA 1
ATOM 684 C C . ASN A 1 91 ? 3.948 12.382 10.200 1.00 90.19 91 ASN A C 1
ATOM 686 O O . ASN A 1 91 ? 4.183 13.385 10.873 1.00 90.19 91 ASN A O 1
ATOM 690 N N . ASN A 1 92 ? 4.835 11.387 10.048 1.00 72.94 92 ASN A N 1
ATOM 691 C CA . ASN A 1 92 ? 6.094 11.132 10.781 1.00 72.94 92 ASN A CA 1
ATOM 692 C C . ASN A 1 92 ? 6.003 9.997 11.817 1.00 72.94 92 ASN A C 1
ATOM 694 O O . ASN A 1 92 ? 5.294 10.082 12.810 1.00 72.94 92 ASN A O 1
ATOM 698 N N . GLY A 1 93 ? 6.872 8.992 11.657 1.00 62.00 93 GLY A N 1
ATOM 699 C CA . GLY A 1 93 ? 7.266 8.079 12.733 1.00 62.00 93 GLY A CA 1
ATOM 700 C C . GLY A 1 93 ? 8.620 8.462 13.339 1.00 62.00 93 GLY A C 1
ATOM 701 O O . GLY A 1 93 ? 9.507 8.957 12.637 1.00 62.00 93 GLY A O 1
ATOM 702 N N . ASN A 1 94 ? 8.791 8.200 14.635 1.00 67.56 94 ASN A N 1
ATOM 703 C CA . ASN A 1 94 ? 10.101 8.182 15.284 1.00 67.56 94 ASN A CA 1
ATOM 704 C C . ASN A 1 94 ? 10.912 6.997 14.735 1.00 67.56 94 ASN A C 1
ATOM 706 O O . ASN A 1 94 ? 10.470 5.855 14.844 1.00 67.56 94 ASN A O 1
ATOM 710 N N . GLU A 1 95 ? 12.097 7.252 14.170 1.00 71.62 95 GLU A N 1
ATOM 711 C CA . GLU A 1 95 ? 12.920 6.215 13.527 1.00 71.62 95 GLU A CA 1
ATOM 712 C C . GLU A 1 95 ? 13.383 5.109 14.492 1.00 71.62 95 GLU A C 1
ATOM 714 O O . GLU A 1 95 ? 13.709 4.008 14.041 1.00 71.62 95 GLU A O 1
ATOM 719 N N . ASN A 1 96 ? 13.354 5.359 15.807 1.00 79.69 96 ASN A N 1
ATOM 720 C CA . ASN A 1 96 ? 13.686 4.362 16.828 1.00 79.69 96 ASN A CA 1
ATOM 721 C C . ASN A 1 96 ? 12.579 3.312 17.024 1.00 79.69 96 ASN A C 1
ATOM 723 O O . ASN A 1 96 ? 12.881 2.180 17.392 1.00 79.69 96 ASN A O 1
ATOM 727 N N . ASN A 1 97 ? 11.321 3.658 16.741 1.00 86.50 97 ASN A N 1
ATOM 728 C CA . ASN A 1 97 ? 10.171 2.762 16.891 1.00 86.50 97 ASN A CA 1
ATOM 729 C C . ASN A 1 97 ? 9.803 2.107 15.558 1.00 86.50 97 ASN A C 1
ATOM 731 O O . ASN A 1 97 ? 10.347 2.468 14.512 1.00 86.50 97 ASN A O 1
ATOM 735 N N . LEU A 1 98 ? 8.881 1.144 15.572 1.00 90.25 98 LEU A N 1
ATOM 736 C CA . LEU A 1 98 ? 8.365 0.557 14.341 1.00 90.25 98 LEU A CA 1
ATOM 737 C C . LEU A 1 98 ? 7.648 1.633 13.509 1.00 90.25 98 LEU A C 1
ATOM 739 O O . LEU A 1 98 ? 6.715 2.280 13.978 1.00 90.25 98 LEU A O 1
ATOM 743 N N . THR A 1 99 ? 8.128 1.868 12.289 1.00 93.06 99 THR A N 1
ATOM 744 C CA . THR A 1 99 ? 7.555 2.875 11.383 1.00 93.06 99 THR A CA 1
ATOM 745 C C . THR A 1 99 ? 6.558 2.239 10.415 1.00 93.06 99 THR A C 1
ATOM 747 O O . THR A 1 99 ? 6.602 1.029 10.197 1.00 93.06 99 THR A O 1
ATOM 750 N N . ALA A 1 100 ? 5.730 3.049 9.743 1.00 95.00 100 ALA A N 1
ATOM 751 C CA . ALA A 1 100 ? 4.886 2.578 8.637 1.00 95.00 100 ALA A CA 1
ATOM 752 C C . ALA A 1 100 ? 5.698 1.797 7.585 1.00 95.00 100 ALA A C 1
ATOM 754 O O . ALA A 1 100 ? 5.248 0.777 7.076 1.00 95.00 100 ALA A O 1
ATOM 755 N N . LEU A 1 101 ? 6.941 2.224 7.329 1.00 95.25 101 LEU A N 1
ATOM 756 C CA . LEU A 1 101 ? 7.844 1.555 6.392 1.00 95.25 101 LEU A CA 1
ATOM 757 C C . LEU A 1 101 ? 8.239 0.152 6.867 1.00 95.25 101 LEU A C 1
ATOM 759 O O . LEU A 1 101 ? 8.351 -0.781 6.070 1.00 95.25 101 LEU A O 1
ATOM 763 N N . ASP A 1 102 ? 8.500 0.006 8.168 1.00 95.31 102 ASP A N 1
ATOM 764 C CA . ASP A 1 102 ? 8.830 -1.286 8.764 1.00 95.31 102 ASP A CA 1
ATOM 765 C C . ASP A 1 102 ? 7.606 -2.215 8.741 1.00 95.31 102 ASP A C 1
ATOM 767 O O . ASP A 1 102 ? 7.752 -3.397 8.436 1.00 95.31 102 ASP A O 1
ATOM 771 N N . ILE A 1 103 ? 6.407 -1.670 8.971 1.00 96.19 103 ILE A N 1
ATOM 772 C CA . ILE A 1 103 ? 5.135 -2.402 8.913 1.00 96.19 103 ILE A CA 1
ATOM 773 C C . ILE A 1 103 ? 4.861 -2.927 7.504 1.00 96.19 103 ILE A C 1
ATOM 775 O O . ILE A 1 103 ? 4.508 -4.096 7.373 1.00 96.19 103 ILE A O 1
ATOM 779 N N . VAL A 1 104 ? 5.098 -2.138 6.448 1.00 97.62 104 VAL A N 1
ATOM 780 C CA . VAL A 1 104 ? 4.997 -2.616 5.053 1.00 97.62 104 VAL A CA 1
ATOM 781 C C . VAL A 1 104 ? 5.870 -3.851 4.835 1.00 97.62 104 VAL A C 1
ATOM 783 O O . VAL A 1 104 ? 5.391 -4.867 4.334 1.00 97.62 104 VAL A O 1
ATOM 786 N N . ARG A 1 105 ? 7.147 -3.792 5.241 1.00 96.88 105 ARG A N 1
ATOM 787 C CA . ARG A 1 105 ? 8.080 -4.918 5.087 1.00 96.88 105 ARG A CA 1
ATOM 788 C C . ARG A 1 105 ? 7.610 -6.146 5.861 1.00 96.88 105 ARG A C 1
ATOM 790 O O . ARG A 1 105 ? 7.568 -7.227 5.284 1.00 96.88 105 ARG A O 1
ATOM 797 N N . LEU A 1 106 ? 7.296 -5.987 7.147 1.00 95.94 106 LEU A N 1
ATOM 798 C CA . LEU A 1 106 ? 6.894 -7.100 8.011 1.00 95.94 106 LEU A CA 1
ATOM 799 C C . LEU A 1 106 ? 5.600 -7.747 7.515 1.00 95.94 106 LEU A C 1
ATOM 801 O O . LEU A 1 106 ? 5.527 -8.971 7.455 1.00 95.94 106 LEU A O 1
ATOM 805 N N . THR A 1 107 ? 4.630 -6.937 7.083 1.00 97.00 107 THR A N 1
ATOM 806 C CA . THR A 1 107 ? 3.367 -7.411 6.503 1.00 97.00 107 THR A CA 1
ATOM 807 C C . THR A 1 107 ? 3.634 -8.237 5.250 1.00 97.00 107 THR A C 1
ATOM 809 O O . THR A 1 107 ? 3.293 -9.413 5.213 1.00 97.00 107 THR A O 1
ATOM 812 N N . LEU A 1 108 ? 4.335 -7.676 4.258 1.00 97.69 108 LEU A N 1
ATOM 813 C CA . LEU A 1 108 ? 4.654 -8.381 3.010 1.00 97.69 108 LEU A CA 1
ATOM 814 C C . LEU A 1 108 ? 5.441 -9.672 3.241 1.00 97.69 108 LEU A C 1
ATOM 816 O O . LEU A 1 108 ? 5.223 -10.664 2.547 1.00 97.69 108 LEU A O 1
ATOM 820 N N . ALA A 1 109 ? 6.364 -9.654 4.200 1.00 95.81 109 ALA A N 1
ATOM 821 C CA . ALA A 1 109 ? 7.179 -10.807 4.529 1.00 95.81 109 ALA A CA 1
ATOM 822 C C . ALA A 1 109 ? 6.380 -11.927 5.204 1.00 95.81 109 ALA A C 1
ATOM 824 O O . ALA A 1 109 ? 6.883 -13.040 5.216 1.00 95.81 109 ALA A O 1
ATOM 825 N N . SER A 1 110 ? 5.182 -11.666 5.741 1.00 94.94 110 SER A N 1
ATOM 826 C CA . SER A 1 110 ? 4.449 -12.617 6.587 1.00 94.94 110 SER A CA 1
ATOM 827 C C . SER A 1 110 ? 2.965 -12.802 6.245 1.00 94.94 110 SER A C 1
ATOM 829 O O . SER A 1 110 ? 2.251 -13.420 7.031 1.00 94.94 110 SER A O 1
ATOM 831 N N . CYS A 1 111 ? 2.500 -12.333 5.079 1.00 95.88 111 CYS A N 1
ATOM 832 C CA . CYS A 1 111 ? 1.127 -12.540 4.604 1.00 95.88 111 CYS A CA 1
ATOM 833 C C . CYS A 1 111 ? 1.037 -13.195 3.214 1.00 95.88 111 CYS A C 1
ATOM 835 O O . CYS A 1 111 ? 1.949 -13.110 2.395 1.00 95.88 111 CYS A O 1
ATOM 837 N N . ASP A 1 112 ? -0.088 -13.841 2.926 1.00 96.75 112 ASP A N 1
ATOM 838 C CA . ASP A 1 112 ? -0.366 -14.538 1.661 1.00 96.75 112 ASP A CA 1
ATOM 839 C C . ASP A 1 112 ? -1.661 -14.079 0.969 1.00 96.75 112 ASP A C 1
ATOM 841 O O . ASP A 1 112 ? -1.893 -14.420 -0.188 1.00 96.75 112 ASP A O 1
ATOM 845 N N . THR A 1 113 ? -2.467 -13.257 1.641 1.00 97.94 113 THR A N 1
ATOM 846 C CA . THR A 1 113 ? -3.666 -12.599 1.102 1.00 97.94 113 THR A CA 1
ATOM 847 C C . THR A 1 113 ? -3.766 -11.171 1.639 1.00 97.94 113 THR A C 1
ATOM 849 O O . THR A 1 113 ? -3.109 -10.825 2.627 1.00 97.94 113 THR A O 1
ATOM 852 N N . ALA A 1 114 ? -4.597 -10.329 1.024 1.00 98.31 114 ALA A N 1
ATOM 853 C CA . ALA A 1 114 ? -4.861 -8.980 1.517 1.00 98.31 114 ALA A CA 1
ATOM 854 C C . ALA A 1 114 ? -5.574 -8.994 2.879 1.00 98.31 114 ALA A C 1
ATOM 856 O O . ALA A 1 114 ? -5.271 -8.158 3.725 1.00 98.31 114 ALA A O 1
ATOM 857 N N . ASP A 1 115 ? -6.470 -9.960 3.121 1.00 98.38 115 ASP A N 1
ATOM 858 C CA . ASP A 1 115 ? -7.117 -10.143 4.428 1.00 98.38 115 ASP A CA 1
ATOM 859 C C . ASP A 1 115 ? -6.098 -10.518 5.518 1.00 98.38 115 ASP A C 1
ATOM 861 O O . ASP A 1 115 ? -6.063 -9.863 6.556 1.00 98.38 115 ASP A O 1
ATOM 865 N N . HIS A 1 116 ? -5.204 -11.481 5.261 1.00 97.69 116 HIS A N 1
ATOM 866 C CA . HIS A 1 116 ? -4.116 -11.808 6.194 1.00 97.69 116 HIS A CA 1
ATOM 867 C C . HIS A 1 116 ? -3.152 -10.622 6.376 1.00 97.69 116 HIS A C 1
ATOM 869 O O . HIS A 1 116 ? -2.665 -10.369 7.476 1.00 97.69 116 HIS A O 1
ATOM 875 N N . GLY A 1 117 ? -2.897 -9.849 5.316 1.00 97.94 117 GLY A N 1
ATOM 876 C CA . GLY A 1 117 ? -2.116 -8.616 5.401 1.00 97.94 117 GLY A CA 1
ATOM 877 C C . GLY A 1 117 ? -2.739 -7.588 6.347 1.00 97.94 117 GLY A C 1
ATOM 878 O O . GLY A 1 117 ? -2.025 -6.989 7.148 1.00 97.94 117 GLY A O 1
ATOM 879 N N . LEU A 1 118 ? -4.061 -7.407 6.290 1.00 98.62 118 LEU A N 1
ATOM 880 C CA . LEU A 1 118 ? -4.786 -6.524 7.200 1.00 98.62 118 LEU A CA 1
ATOM 881 C C . LEU A 1 118 ? -4.693 -7.002 8.652 1.00 98.62 118 LEU A C 1
ATOM 883 O O . LEU A 1 118 ? -4.386 -6.199 9.531 1.00 98.62 118 LEU A O 1
ATOM 887 N N . ASP A 1 119 ? -4.907 -8.295 8.892 1.00 97.50 119 ASP A N 1
ATOM 888 C CA . ASP A 1 119 ? -4.822 -8.868 10.236 1.00 97.50 119 ASP A CA 1
ATOM 889 C C . ASP A 1 119 ? -3.405 -8.663 10.818 1.00 97.50 119 ASP A C 1
ATOM 891 O O . ASP A 1 119 ? -3.252 -8.199 11.949 1.00 97.50 119 ASP A O 1
ATOM 895 N N . ARG A 1 120 ? -2.359 -8.862 9.998 1.00 96.38 120 ARG A N 1
ATOM 896 C CA . ARG A 1 120 ? -0.959 -8.623 10.385 1.00 96.38 120 ARG A CA 1
ATOM 897 C C . ARG A 1 120 ? -0.663 -7.158 10.700 1.00 96.38 120 ARG A C 1
ATOM 899 O O . ARG A 1 120 ? 0.071 -6.868 11.645 1.00 96.38 120 ARG A O 1
ATOM 906 N N . VAL A 1 121 ? -1.206 -6.224 9.916 1.00 97.69 121 VAL A N 1
ATOM 907 C CA . VAL A 1 121 ? -1.118 -4.794 10.244 1.00 97.69 121 VAL A CA 1
ATOM 908 C C . VAL A 1 121 ? -1.782 -4.552 11.595 1.00 97.69 121 VAL A C 1
ATOM 910 O O . VAL A 1 121 ? -1.158 -3.940 12.455 1.00 97.69 121 VAL A O 1
ATOM 913 N N . GLY A 1 122 ? -2.987 -5.076 11.815 1.00 97.38 122 GLY A N 1
ATOM 914 C CA . GLY A 1 122 ? -3.706 -4.920 13.075 1.00 97.38 122 GLY A CA 1
ATOM 915 C C . GLY A 1 122 ? -2.896 -5.366 14.294 1.00 97.38 122 GLY A C 1
ATOM 916 O O . GLY A 1 122 ? -2.745 -4.585 15.233 1.00 97.38 122 GLY A O 1
ATOM 917 N N . GLU A 1 123 ? -2.301 -6.562 14.242 1.00 95.75 123 GLU A N 1
ATOM 918 C CA . GLU A 1 123 ? -1.400 -7.089 15.282 1.00 95.75 123 GLU A CA 1
ATOM 919 C C . GLU A 1 123 ? -0.241 -6.122 15.580 1.00 95.75 123 GLU A C 1
ATOM 921 O O . GLU A 1 123 ? -0.030 -5.710 16.725 1.00 95.75 123 GLU A O 1
ATOM 926 N N . LEU A 1 124 ? 0.477 -5.696 14.534 1.00 95.50 124 LEU A N 1
ATOM 927 C CA . LEU A 1 124 ? 1.638 -4.811 14.653 1.00 95.50 124 LEU A CA 1
ATOM 928 C C . LEU A 1 124 ? 1.277 -3.443 15.243 1.00 95.50 124 LEU A C 1
ATOM 930 O O . LEU A 1 124 ? 2.049 -2.893 16.033 1.00 95.50 124 LEU A O 1
ATOM 934 N N . ILE A 1 125 ? 0.127 -2.880 14.866 1.00 95.88 125 ILE A N 1
ATOM 935 C CA . ILE A 1 125 ? -0.342 -1.588 15.382 1.00 95.88 125 ILE A CA 1
ATOM 936 C C . ILE A 1 125 ? -0.743 -1.703 16.846 1.00 95.88 125 ILE A C 1
ATOM 938 O O . ILE A 1 125 ? -0.316 -0.888 17.663 1.00 95.88 125 ILE A O 1
ATOM 942 N N . THR A 1 126 ? -1.533 -2.712 17.200 1.00 95.56 126 THR A N 1
ATOM 943 C CA . THR A 1 126 ? -1.997 -2.891 18.576 1.00 95.56 126 THR A CA 1
ATOM 944 C C . THR A 1 126 ? -0.814 -3.098 19.529 1.00 95.56 126 THR A C 1
ATOM 946 O O . THR A 1 126 ? -0.739 -2.465 20.593 1.00 95.56 126 THR A O 1
ATOM 949 N N . GLU A 1 127 ? 0.178 -3.899 19.133 1.00 93.88 127 GLU A N 1
ATOM 950 C CA . GLU A 1 127 ? 1.338 -4.187 19.977 1.00 93.88 127 GLU A CA 1
ATOM 951 C C . GLU A 1 127 ? 2.372 -3.048 19.988 1.00 93.88 127 GLU A C 1
ATOM 953 O O . GLU A 1 127 ? 2.765 -2.569 21.060 1.00 93.88 127 GLU A O 1
ATOM 958 N N . HIS A 1 128 ? 2.771 -2.556 18.812 1.00 92.75 128 HIS A N 1
ATOM 959 C CA . HIS A 1 128 ? 3.939 -1.680 18.642 1.00 92.75 128 HIS A CA 1
ATOM 960 C C . HIS A 1 128 ? 3.618 -0.262 18.157 1.00 92.75 128 HIS A C 1
ATOM 962 O O . HIS A 1 128 ? 4.540 0.529 17.933 1.00 92.75 128 HIS A O 1
ATOM 968 N N . GLY A 1 129 ? 2.337 0.071 18.000 1.00 91.69 129 GLY A N 1
ATOM 969 C CA . GLY A 1 129 ? 1.875 1.400 17.623 1.00 91.69 129 GLY A CA 1
ATOM 970 C C . GLY A 1 129 ? 2.435 2.498 18.528 1.00 91.69 129 GLY A C 1
ATOM 971 O O . GLY A 1 129 ? 2.604 2.323 19.739 1.00 91.69 129 GLY A O 1
ATOM 972 N N . VAL A 1 130 ? 2.741 3.643 17.921 1.00 91.38 130 VAL A N 1
ATOM 973 C CA . VAL A 1 130 ? 3.327 4.810 18.589 1.00 91.38 130 VAL A CA 1
ATOM 974 C C . VAL A 1 130 ? 2.272 5.899 18.641 1.00 91.38 130 VAL A C 1
ATOM 976 O O . VAL A 1 130 ? 1.815 6.309 17.583 1.00 91.38 130 VAL A O 1
ATOM 979 N N . GLU A 1 131 ? 1.937 6.391 19.835 1.00 89.06 131 GLU A N 1
ATOM 980 C CA . GLU A 1 131 ? 0.801 7.299 20.097 1.00 89.06 131 GLU A CA 1
ATOM 981 C C . GLU A 1 131 ? 0.634 8.437 19.071 1.00 89.06 131 GLU A C 1
ATOM 983 O O . GLU A 1 131 ? -0.440 8.628 18.513 1.00 89.06 131 GLU A O 1
ATOM 988 N N . GLU A 1 132 ? 1.718 9.151 18.755 1.00 89.50 132 GLU A N 1
ATOM 989 C CA . GLU A 1 132 ? 1.691 10.310 17.847 1.00 89.50 132 GLU A CA 1
ATOM 990 C C . GLU A 1 132 ? 1.718 9.943 16.350 1.00 89.50 132 GLU A C 1
ATOM 992 O O . GLU A 1 132 ? 1.514 10.800 15.482 1.00 89.50 132 GLU A O 1
ATOM 997 N N . ALA A 1 133 ? 2.014 8.681 16.025 1.00 93.50 133 ALA A N 1
ATOM 998 C CA . ALA A 1 133 ? 2.165 8.231 14.651 1.00 93.50 133 ALA A CA 1
ATOM 999 C C . ALA A 1 133 ? 0.798 7.975 14.015 1.00 93.50 133 ALA A C 1
ATOM 1001 O O . ALA A 1 133 ? -0.024 7.215 14.531 1.00 93.50 133 ALA A O 1
ATOM 1002 N N . LYS A 1 134 ? 0.598 8.583 12.847 1.00 95.69 134 LYS A N 1
ATOM 1003 C CA . LYS A 1 134 ? -0.570 8.386 11.995 1.00 95.69 134 LYS A CA 1
ATOM 1004 C C . LYS A 1 134 ? -0.118 8.065 10.582 1.00 95.69 134 LYS A C 1
ATOM 1006 O O . LYS A 1 134 ? 0.828 8.672 10.063 1.00 95.69 134 LYS A O 1
ATOM 1011 N N . PHE A 1 135 ? -0.760 7.087 9.967 1.00 96.56 135 PHE A N 1
ATOM 1012 C CA . PHE A 1 135 ? -0.478 6.715 8.588 1.00 96.56 135 PHE A CA 1
ATOM 1013 C C . PHE A 1 135 ? -1.599 5.888 7.985 1.00 96.56 135 PHE A C 1
ATOM 1015 O O . PHE A 1 135 ? -2.390 5.270 8.693 1.00 96.56 135 PHE A O 1
ATOM 1022 N N . ASN A 1 136 ? -1.603 5.854 6.659 1.00 97.25 136 ASN A N 1
ATOM 1023 C CA . ASN A 1 136 ? -2.472 5.013 5.866 1.00 97.25 136 ASN A CA 1
ATOM 1024 C C . ASN A 1 136 ? -1.655 3.984 5.095 1.00 97.25 136 ASN A C 1
ATOM 1026 O O . ASN A 1 136 ? -0.583 4.295 4.559 1.00 97.25 136 ASN A O 1
ATOM 1030 N N . LEU A 1 137 ? -2.206 2.782 4.989 1.00 98.31 137 LEU A N 1
ATOM 1031 C CA . LEU A 1 137 ? -1.730 1.733 4.104 1.00 98.31 137 LEU A CA 1
ATOM 1032 C C . LEU A 1 137 ? -2.836 1.361 3.119 1.00 98.31 137 LEU A C 1
ATOM 1034 O O . LEU A 1 137 ? -4.013 1.345 3.473 1.00 98.31 137 LEU A O 1
ATOM 1038 N N . ILE A 1 138 ? -2.443 1.001 1.904 1.00 98.62 138 ILE A N 1
ATOM 1039 C CA . ILE A 1 138 ? -3.288 0.241 0.986 1.00 98.62 138 ILE A CA 1
ATOM 1040 C C . ILE A 1 138 ? -2.697 -1.158 0.829 1.00 98.62 138 ILE A C 1
ATOM 1042 O O . ILE A 1 138 ? -1.484 -1.307 0.653 1.00 98.62 138 ILE A O 1
ATOM 1046 N N . ILE A 1 139 ? -3.548 -2.175 0.940 1.00 98.81 139 ILE A N 1
ATOM 1047 C CA . ILE A 1 139 ? -3.192 -3.590 0.825 1.00 98.81 139 ILE A CA 1
ATOM 1048 C C . ILE A 1 139 ? -4.031 -4.174 -0.303 1.00 98.81 139 ILE A C 1
ATOM 1050 O O . ILE A 1 139 ? -5.255 -4.155 -0.233 1.00 98.81 139 ILE A O 1
ATOM 1054 N N . CYS A 1 140 ? -3.382 -4.703 -1.331 1.00 98.25 140 CYS A N 1
ATOM 1055 C CA . CYS A 1 140 ? -4.046 -5.245 -2.508 1.00 98.25 140 CYS A CA 1
ATOM 1056 C C . CYS A 1 140 ? -3.613 -6.690 -2.739 1.00 98.25 140 CYS A C 1
ATOM 1058 O O . CYS A 1 140 ? -2.426 -7.004 -2.670 1.00 98.25 140 CYS A O 1
ATOM 1060 N N . ASP A 1 141 ? -4.556 -7.541 -3.109 1.00 97.75 141 ASP A N 1
ATOM 1061 C CA . ASP A 1 141 ? -4.306 -8.806 -3.791 1.00 97.75 141 ASP A CA 1
ATOM 1062 C C . ASP A 1 141 ? -5.194 -8.874 -5.057 1.00 97.75 141 ASP A C 1
ATOM 1064 O O . ASP A 1 141 ? -5.910 -7.912 -5.354 1.00 97.75 141 ASP A O 1
ATOM 1068 N N . PRO A 1 142 ? -5.159 -9.952 -5.861 1.00 96.25 142 PRO A N 1
ATOM 1069 C CA . PRO A 1 142 ? -5.985 -10.042 -7.067 1.00 96.25 142 PRO A CA 1
ATOM 1070 C C . PRO A 1 142 ? -7.507 -10.013 -6.844 1.00 96.25 142 PRO A C 1
ATOM 1072 O O . PRO A 1 142 ? -8.255 -9.945 -7.816 1.00 96.25 142 PRO A O 1
ATOM 1075 N N . THR A 1 143 ? -7.973 -10.142 -5.604 1.00 94.38 143 THR A N 1
ATOM 1076 C CA . THR A 1 143 ? -9.388 -10.289 -5.238 1.00 94.38 143 THR A CA 1
ATOM 1077 C C . THR A 1 143 ? -9.905 -9.180 -4.335 1.00 94.38 143 THR A C 1
ATOM 1079 O O . THR A 1 143 ? -11.115 -8.966 -4.286 1.00 94.38 143 THR A O 1
ATOM 1082 N N . LYS A 1 144 ? -9.021 -8.492 -3.609 1.00 96.56 144 LYS A N 1
ATOM 1083 C CA . LYS A 1 144 ? -9.416 -7.565 -2.557 1.00 96.56 144 LYS A CA 1
ATOM 1084 C C . LYS A 1 144 ? -8.438 -6.416 -2.407 1.00 96.56 144 LYS A C 1
ATOM 1086 O O . LYS A 1 144 ? -7.224 -6.584 -2.530 1.00 96.56 144 LYS A O 1
ATOM 1091 N N . VAL A 1 145 ? -8.991 -5.252 -2.090 1.00 98.31 145 VAL A N 1
ATOM 1092 C CA . VAL A 1 145 ? -8.239 -4.036 -1.797 1.00 98.31 145 VAL A CA 1
ATOM 1093 C C . VAL A 1 145 ? -8.737 -3.469 -0.476 1.00 98.31 145 VAL A C 1
ATOM 1095 O O . VAL A 1 145 ? -9.920 -3.179 -0.331 1.00 98.31 145 VAL A O 1
ATOM 1098 N N . TRP A 1 146 ? -7.828 -3.313 0.480 1.00 98.75 146 TRP A N 1
ATOM 1099 C CA . TRP A 1 146 ? -8.075 -2.699 1.778 1.00 98.75 146 TRP A CA 1
ATOM 1100 C C . TRP A 1 146 ? -7.395 -1.341 1.848 1.00 98.75 146 TRP A C 1
ATOM 1102 O O . TRP A 1 146 ? -6.197 -1.232 1.581 1.00 98.75 146 TRP A O 1
ATOM 1112 N N . LEU A 1 147 ? -8.140 -0.328 2.278 1.00 98.19 147 LEU A N 1
ATOM 1113 C CA . LEU A 1 147 ? -7.591 0.928 2.765 1.00 98.19 147 LEU A CA 1
ATOM 1114 C C . LEU A 1 147 ? -7.606 0.898 4.292 1.00 98.19 147 LEU A C 1
ATOM 1116 O O . LEU A 1 147 ? -8.645 0.639 4.898 1.00 98.19 147 LEU A O 1
ATOM 1120 N N . VAL A 1 148 ? -6.453 1.143 4.907 1.00 98.69 148 VAL A N 1
ATOM 1121 C CA . VAL A 1 148 ? -6.239 1.005 6.350 1.00 98.69 148 VAL A CA 1
ATOM 1122 C C . VAL A 1 148 ? -5.691 2.311 6.896 1.00 98.69 148 VAL A C 1
ATOM 1124 O O . VAL A 1 148 ? -4.686 2.808 6.396 1.00 98.69 148 VAL A O 1
ATOM 1127 N N . SER A 1 149 ? -6.319 2.843 7.936 1.00 98.50 149 SER A N 1
ATOM 1128 C CA . SER A 1 149 ? -5.863 4.021 8.671 1.00 98.50 149 SER A CA 1
ATOM 1129 C C . SER A 1 149 ? -5.440 3.623 10.074 1.00 98.50 149 SER A C 1
ATOM 1131 O O . SER A 1 149 ? -6.189 2.963 10.789 1.00 98.50 149 SER A O 1
ATOM 1133 N N . CYS A 1 150 ? -4.250 4.058 10.476 1.00 98.06 150 CYS A N 1
ATOM 1134 C CA . CYS A 1 150 ? -3.652 3.755 11.770 1.00 98.06 150 CYS A CA 1
ATOM 1135 C C . CYS A 1 150 ? -3.357 5.054 12.523 1.00 98.06 150 CYS A C 1
ATOM 1137 O O . CYS A 1 150 ? -2.788 5.986 11.949 1.00 98.06 150 CYS A O 1
ATOM 1139 N N . ALA A 1 151 ? -3.702 5.099 13.809 1.00 96.56 151 ALA A N 1
ATOM 1140 C CA . ALA A 1 151 ? -3.429 6.214 14.708 1.00 96.56 151 ALA A CA 1
ATOM 1141 C C . ALA A 1 151 ? -3.080 5.682 16.102 1.00 96.56 151 ALA A C 1
ATOM 1143 O O . ALA A 1 151 ? -3.907 5.059 16.771 1.00 96.56 151 ALA A O 1
ATOM 1144 N N . GLY A 1 152 ? -1.840 5.899 16.542 1.00 94.50 152 GLY A N 1
ATOM 1145 C CA . GLY A 1 152 ? -1.377 5.330 17.802 1.00 94.50 152 GLY A CA 1
ATOM 1146 C C . GLY A 1 152 ? -1.369 3.803 17.756 1.00 94.50 152 GLY A C 1
ATOM 1147 O O . GLY A 1 152 ? -0.698 3.199 16.918 1.00 94.50 152 GLY A O 1
ATOM 1148 N N . LYS A 1 153 ? -2.132 3.191 18.665 1.00 95.88 153 LYS A N 1
ATOM 1149 C CA . LYS A 1 153 ? -2.368 1.738 18.752 1.00 95.88 153 LYS A CA 1
ATOM 1150 C C . LYS A 1 153 ? -3.719 1.301 18.178 1.00 95.88 153 LYS A C 1
ATOM 1152 O O . LYS A 1 153 ? -4.093 0.137 18.315 1.00 95.88 153 LYS A O 1
ATOM 1157 N N . LEU A 1 154 ? -4.442 2.225 17.550 1.00 98.12 154 LEU A N 1
ATOM 1158 C CA . LEU A 1 154 ? -5.746 1.982 16.953 1.00 98.12 154 LEU A CA 1
ATOM 1159 C C . LEU A 1 154 ? -5.647 1.965 15.430 1.00 98.12 154 LEU A C 1
ATOM 1161 O O . LEU A 1 154 ? -4.839 2.673 14.824 1.00 98.12 154 LEU A O 1
ATOM 1165 N N . TRP A 1 155 ? -6.497 1.161 14.809 1.00 98.62 155 TRP A N 1
ATOM 1166 C CA . TRP A 1 155 ? -6.617 1.060 13.363 1.00 98.62 155 TRP A CA 1
ATOM 1167 C C . TRP A 1 155 ? -8.070 0.823 12.950 1.00 98.62 155 TRP A C 1
ATOM 1169 O O . TRP A 1 155 ? -8.856 0.228 13.690 1.00 98.62 155 TRP A O 1
ATOM 1179 N N . ALA A 1 156 ? -8.405 1.282 11.751 1.00 98.75 156 ALA A N 1
ATOM 1180 C CA . ALA A 1 156 ? -9.674 1.042 11.078 1.00 98.75 156 ALA A CA 1
ATOM 1181 C C . ALA A 1 156 ? -9.412 0.770 9.593 1.00 98.75 156 ALA A C 1
ATOM 1183 O O . ALA A 1 156 ? -8.443 1.277 9.025 1.00 98.75 156 ALA A O 1
ATOM 1184 N N . ALA A 1 157 ? -10.260 -0.039 8.967 1.00 98.75 157 ALA A N 1
ATOM 1185 C CA . ALA A 1 157 ? -10.118 -0.449 7.581 1.00 98.75 157 ALA A CA 1
ATOM 1186 C C . ALA A 1 157 ? -11.465 -0.509 6.856 1.00 98.75 157 ALA A C 1
ATOM 1188 O O . ALA A 1 157 ? -12.482 -0.913 7.428 1.00 98.75 157 ALA A O 1
ATOM 1189 N N . GLN A 1 158 ? -11.431 -0.159 5.574 1.00 98.00 158 GLN A N 1
ATOM 1190 C CA . GLN A 1 158 ? -12.542 -0.283 4.631 1.00 98.00 158 GLN A CA 1
ATOM 1191 C C . GLN A 1 158 ? -12.069 -0.996 3.368 1.00 98.00 158 GLN A C 1
ATOM 1193 O O . GLN A 1 158 ? -10.918 -0.812 2.951 1.00 98.00 158 GLN A O 1
ATOM 1198 N N . SER A 1 159 ? -12.929 -1.817 2.770 1.00 97.56 159 SER A N 1
ATOM 1199 C CA . SER A 1 159 ? -12.607 -2.467 1.506 1.00 97.56 159 SER A CA 1
ATOM 1200 C C . SER A 1 159 ? -13.065 -1.598 0.336 1.00 97.56 159 SER A C 1
ATOM 1202 O O . SER A 1 159 ? -14.056 -0.877 0.426 1.00 97.56 159 SER A O 1
ATOM 1204 N N . LEU A 1 160 ? -12.325 -1.645 -0.770 1.00 95.81 160 LEU A N 1
ATOM 1205 C CA . LEU A 1 160 ? -12.753 -1.067 -2.041 1.00 95.81 160 LEU A CA 1
ATOM 1206 C C . LEU A 1 160 ? -13.287 -2.221 -2.895 1.00 95.81 160 LEU A C 1
ATOM 1208 O O . LEU A 1 160 ? -12.536 -3.146 -3.208 1.00 95.81 160 LEU A O 1
ATOM 1212 N N . SER A 1 161 ? -14.586 -2.215 -3.205 1.00 88.19 161 SER A N 1
ATOM 1213 C CA . SER A 1 161 ? -15.285 -3.379 -3.777 1.00 88.19 161 SER A CA 1
ATOM 1214 C C . SER A 1 161 ? -15.384 -3.380 -5.301 1.00 88.19 161 SER A C 1
ATOM 1216 O O . SER A 1 161 ? -15.427 -4.448 -5.908 1.00 88.19 161 SER A O 1
ATOM 1218 N N . ASP A 1 162 ? -15.432 -2.207 -5.926 1.00 89.69 162 ASP A N 1
ATOM 1219 C CA . ASP A 1 162 ? -15.647 -2.037 -7.363 1.00 89.69 162 ASP A CA 1
ATOM 1220 C C . ASP A 1 162 ? -15.138 -0.668 -7.836 1.00 89.69 162 ASP A C 1
ATOM 1222 O O . ASP A 1 162 ? -14.672 0.144 -7.037 1.00 89.69 162 ASP A O 1
ATOM 1226 N N . GLY A 1 163 ? -15.195 -0.419 -9.144 1.00 93.62 163 GLY A N 1
ATOM 1227 C CA . GLY A 1 163 ? -14.909 0.901 -9.700 1.00 93.62 163 GLY A CA 1
ATOM 1228 C C . GLY A 1 163 ? -13.423 1.259 -9.742 1.00 93.62 163 GLY A C 1
ATOM 1229 O O . GLY A 1 163 ? -12.539 0.408 -9.890 1.00 93.62 163 GLY A O 1
ATOM 1230 N N . TYR A 1 164 ? -13.168 2.559 -9.650 1.00 95.12 164 TYR A N 1
ATOM 1231 C CA . TYR A 1 164 ? -11.844 3.154 -9.584 1.00 95.12 164 TYR A CA 1
ATOM 1232 C C . TYR A 1 164 ? -11.807 4.204 -8.482 1.00 95.12 164 TYR A C 1
ATOM 1234 O O . TYR A 1 164 ? -12.790 4.901 -8.245 1.00 95.12 164 TYR A O 1
ATOM 1242 N N . HIS A 1 165 ? -10.666 4.313 -7.808 1.00 95.44 165 HIS A N 1
ATOM 1243 C CA . HIS A 1 165 ? -10.506 5.165 -6.636 1.00 95.44 165 HIS A CA 1
ATOM 1244 C C . HIS A 1 165 ? -9.185 5.915 -6.705 1.00 95.44 165 HIS A C 1
ATOM 1246 O O . HIS A 1 165 ? -8.134 5.307 -6.922 1.00 95.44 165 HIS A O 1
ATOM 1252 N N . HIS A 1 166 ? -9.241 7.222 -6.478 1.00 95.44 166 HIS A N 1
ATOM 1253 C CA . HIS A 1 166 ? -8.090 8.014 -6.066 1.00 95.44 166 HIS A CA 1
ATOM 1254 C C . HIS A 1 166 ? -8.106 8.072 -4.535 1.00 95.44 166 HIS A C 1
ATOM 1256 O O . HIS A 1 166 ? -9.107 8.449 -3.931 1.00 95.44 166 HIS A O 1
ATOM 1262 N N . VAL A 1 167 ? -7.029 7.600 -3.913 1.00 93.94 167 VAL A N 1
ATOM 1263 C CA . VAL A 1 167 ? -6.911 7.503 -2.457 1.00 93.94 167 VAL A CA 1
ATOM 1264 C C . VAL A 1 167 ? -6.424 8.840 -1.894 1.00 93.94 167 VAL A C 1
ATOM 1266 O O . VAL A 1 167 ? -5.439 9.363 -2.421 1.00 93.94 167 VAL A O 1
ATOM 1269 N N . PRO A 1 168 ? -7.006 9.331 -0.781 1.00 90.75 168 PRO A N 1
ATOM 1270 C CA . PRO A 1 168 ? -6.559 10.558 -0.137 1.00 90.75 168 PRO A CA 1
ATOM 1271 C C . PRO A 1 168 ? -5.050 10.590 0.118 1.00 90.75 168 PRO A C 1
ATOM 1273 O O . PRO A 1 168 ? -4.466 9.656 0.681 1.00 90.75 168 PRO A O 1
ATOM 1276 N N . THR A 1 169 ? -4.423 11.697 -0.272 1.00 87.69 169 THR A N 1
ATOM 1277 C CA . THR A 1 169 ? -2.971 11.911 -0.169 1.00 87.69 169 THR A CA 1
ATOM 1278 C C . THR A 1 169 ? -2.550 12.571 1.142 1.00 87.69 169 THR A C 1
ATOM 1280 O O . THR A 1 169 ? -1.354 12.656 1.440 1.00 87.69 169 THR A O 1
ATOM 1283 N N . ASN A 1 170 ? -3.518 13.020 1.944 1.00 89.62 170 ASN A N 1
ATOM 1284 C CA . ASN A 1 170 ? -3.320 13.603 3.259 1.00 89.62 170 ASN A CA 1
ATOM 1285 C C . ASN A 1 170 ? -4.375 13.129 4.265 1.00 89.62 170 ASN A C 1
ATOM 1287 O O . ASN A 1 170 ? -5.441 12.653 3.891 1.00 89.62 170 ASN A O 1
ATOM 1291 N N . GLY A 1 171 ? -4.046 13.225 5.555 1.00 93.56 171 GLY A N 1
ATOM 1292 C CA . GLY A 1 171 ? -4.927 12.761 6.624 1.00 93.56 171 GLY A CA 1
ATOM 1293 C C . GLY A 1 171 ? -5.142 11.243 6.625 1.00 93.56 171 GLY A C 1
ATOM 1294 O O . GLY A 1 171 ? -4.519 10.500 5.873 1.00 93.56 171 GLY A O 1
ATOM 1295 N N . LEU A 1 172 ? -6.007 10.763 7.511 1.00 96.25 172 LEU A N 1
ATOM 1296 C CA . LEU A 1 172 ? -6.428 9.372 7.610 1.00 96.25 172 LEU A CA 1
ATOM 1297 C C . LEU A 1 172 ? -7.579 9.133 6.632 1.00 96.25 172 LEU A C 1
ATOM 1299 O O . LEU A 1 172 ? -8.565 9.857 6.648 1.00 96.25 172 LEU A O 1
ATOM 1303 N N . ALA A 1 173 ? -7.450 8.124 5.778 1.00 95.38 173 ALA A N 1
ATOM 1304 C CA . ALA A 1 173 ? -8.378 7.904 4.674 1.00 95.38 173 ALA A CA 1
ATOM 1305 C C . ALA A 1 173 ? -9.656 7.129 5.059 1.00 95.38 173 ALA A C 1
ATOM 1307 O O . ALA A 1 173 ? -10.638 7.172 4.321 1.00 95.38 173 ALA A O 1
ATOM 1308 N N . VAL A 1 174 ? -9.660 6.408 6.184 1.00 97.31 174 VAL A N 1
ATOM 1309 C CA . VAL A 1 174 ? -10.856 5.723 6.698 1.00 97.31 174 VAL A CA 1
ATOM 1310 C C . VAL A 1 174 ? -11.645 6.687 7.579 1.00 97.31 174 VAL A C 1
ATOM 1312 O O . VAL A 1 174 ? -11.143 7.141 8.608 1.00 97.31 174 VAL A O 1
ATOM 1315 N N . THR A 1 175 ? -12.874 6.992 7.164 1.00 95.94 175 THR A N 1
ATOM 1316 C CA . THR A 1 175 ? -13.778 7.931 7.844 1.00 95.94 175 THR A CA 1
ATOM 1317 C C . THR A 1 175 ? -14.933 7.177 8.506 1.00 95.94 175 THR A C 1
ATOM 1319 O O . THR A 1 175 ? -14.724 6.536 9.534 1.00 95.94 175 THR A O 1
ATOM 1322 N N . THR A 1 176 ? -16.137 7.218 7.930 1.00 96.31 176 THR A N 1
ATOM 1323 C CA . THR A 1 176 ? -17.363 6.630 8.495 1.00 96.31 176 THR A CA 1
ATOM 1324 C C . THR A 1 176 ? -17.639 5.202 8.041 1.00 96.31 176 THR A C 1
ATOM 1326 O O . THR A 1 176 ? -18.326 4.452 8.733 1.00 96.31 176 THR A O 1
ATOM 1329 N N . THR A 1 177 ? -17.097 4.794 6.893 1.00 96.00 177 THR A N 1
ATOM 1330 C CA . THR A 1 177 ? -17.206 3.410 6.419 1.00 96.00 177 THR A CA 1
ATOM 1331 C C . THR A 1 177 ? -16.081 2.599 7.047 1.00 96.00 177 THR A C 1
ATOM 1333 O O . THR A 1 177 ? -14.925 2.739 6.665 1.00 96.00 177 THR A O 1
ATOM 1336 N N . ILE A 1 178 ? -16.412 1.785 8.050 1.00 97.88 178 ILE A N 1
ATOM 1337 C CA . ILE A 1 178 ? -15.457 0.948 8.785 1.00 97.88 178 ILE A CA 1
ATOM 1338 C C . ILE A 1 178 ? -15.973 -0.488 8.762 1.00 97.88 178 ILE A C 1
ATOM 1340 O O . ILE A 1 178 ? -17.018 -0.789 9.336 1.00 97.88 178 ILE A O 1
ATOM 1344 N N . GLU A 1 179 ? -15.237 -1.380 8.105 1.00 98.00 179 GLU A N 1
ATOM 1345 C CA . GLU A 1 179 ? -15.581 -2.804 8.017 1.00 98.00 179 GLU A CA 1
ATOM 1346 C C . GLU A 1 179 ? -14.821 -3.656 9.036 1.00 98.00 179 GLU A C 1
ATOM 1348 O O . GLU A 1 179 ? -15.352 -4.637 9.556 1.00 98.00 179 GLU A O 1
ATOM 1353 N N . LYS A 1 180 ? -13.566 -3.291 9.313 1.00 98.50 180 LYS A N 1
ATOM 1354 C CA . LYS A 1 180 ? -12.697 -3.943 10.297 1.00 98.50 180 LYS A CA 1
ATOM 1355 C C . LYS A 1 180 ? -11.943 -2.882 11.090 1.00 98.50 180 LYS A C 1
ATOM 1357 O O . LYS A 1 180 ? -11.632 -1.816 10.564 1.00 98.50 180 LYS A O 1
ATOM 1362 N N . SER A 1 181 ? -11.631 -3.167 12.346 1.00 98.50 181 SER A N 1
ATOM 1363 C CA . SER A 1 181 ? -10.903 -2.242 13.213 1.00 98.50 181 SER A CA 1
ATOM 1364 C C . SER A 1 181 ? -10.227 -2.961 14.372 1.00 98.50 181 SER A C 1
ATOM 1366 O O . SER A 1 181 ? -10.398 -4.166 14.554 1.00 98.50 181 SER A O 1
ATOM 1368 N N . SER A 1 182 ? -9.523 -2.193 15.204 1.00 97.75 182 SER A N 1
ATOM 1369 C CA . SER A 1 182 ? -9.149 -2.621 16.552 1.00 97.75 182 SER A CA 1
ATOM 1370 C C . SER A 1 182 ? -10.354 -3.137 17.345 1.00 97.75 182 SER A C 1
ATOM 1372 O O . SER A 1 182 ? -11.480 -2.657 17.170 1.00 97.75 182 SER A O 1
ATOM 1374 N N . GLU A 1 183 ? -10.095 -4.101 18.226 1.00 96.19 183 GLU A N 1
ATOM 1375 C CA . GLU A 1 183 ? -11.066 -4.583 19.210 1.00 96.19 183 GLU A CA 1
ATOM 1376 C C . GLU A 1 183 ? -11.497 -3.430 20.128 1.00 96.19 183 GLU A C 1
ATOM 1378 O O . GLU A 1 183 ? -10.687 -2.560 20.456 1.00 96.19 183 GLU A O 1
ATOM 1383 N N . ASP A 1 184 ? -12.784 -3.389 20.483 1.00 94.94 184 ASP A N 1
ATOM 1384 C CA . ASP A 1 184 ? -13.381 -2.351 21.335 1.00 94.94 184 ASP A CA 1
ATOM 1385 C C . ASP A 1 184 ? -13.061 -0.905 20.886 1.00 94.94 184 ASP A C 1
ATOM 1387 O O . ASP A 1 184 ? -12.894 0.005 21.708 1.00 94.94 184 ASP A O 1
ATOM 1391 N N . LEU A 1 185 ? -12.942 -0.669 19.566 1.00 97.19 185 LEU A N 1
ATOM 1392 C CA . LEU A 1 185 ? -12.569 0.639 19.007 1.00 97.19 185 LEU A CA 1
ATOM 1393 C C . LEU A 1 185 ? -13.481 1.758 19.531 1.00 97.19 185 LEU A C 1
ATOM 1395 O O . LEU A 1 185 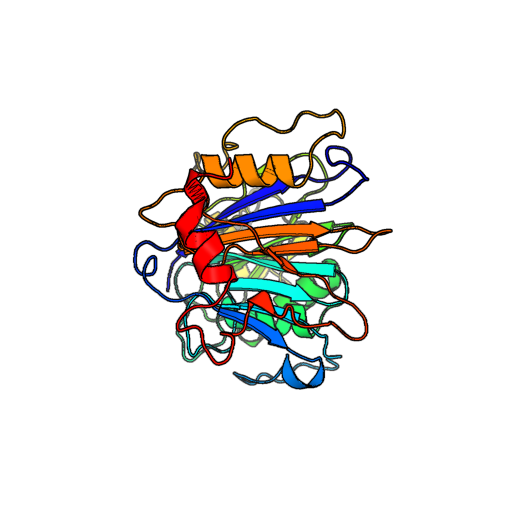? -13.006 2.810 19.955 1.00 97.19 185 LEU A O 1
ATOM 1399 N N . GLN A 1 186 ? -14.794 1.534 19.513 1.00 96.81 186 GLN A N 1
ATOM 1400 C CA . GLN A 1 186 ? -15.794 2.519 19.920 1.00 96.81 186 GLN A CA 1
ATOM 1401 C C . GLN A 1 186 ? -15.678 2.886 21.403 1.00 96.81 186 GLN A C 1
ATOM 1403 O O . GLN A 1 186 ? -15.690 4.066 21.758 1.00 96.81 186 GLN A O 1
ATOM 1408 N N . GLU A 1 187 ? -15.550 1.891 22.274 1.00 97.25 187 GLU A N 1
ATOM 1409 C CA . GLU A 1 187 ? -15.368 2.045 23.714 1.00 97.25 187 GLU A CA 1
ATOM 1410 C C . GLU A 1 187 ? -14.059 2.774 24.021 1.00 97.25 187 GLU A C 1
ATOM 1412 O O . GLU A 1 187 ? -14.044 3.705 24.831 1.00 97.25 187 GLU A O 1
ATOM 1417 N N . THR A 1 188 ? -12.981 2.402 23.327 1.00 97.12 188 THR A N 1
ATOM 1418 C CA . THR A 1 188 ? -11.665 3.025 23.483 1.00 97.12 188 THR A CA 1
ATOM 1419 C C . THR A 1 188 ? -11.708 4.498 23.081 1.00 97.12 188 THR A C 1
ATOM 1421 O O . THR A 1 188 ? -11.276 5.358 23.849 1.00 97.12 188 THR A O 1
ATOM 1424 N N . LEU A 1 189 ? -12.314 4.827 21.936 1.00 97.31 189 LEU A N 1
ATOM 1425 C CA . LEU A 1 189 ? -12.452 6.212 21.477 1.00 97.31 189 LEU A CA 1
ATOM 1426 C C . LEU A 1 189 ? -13.330 7.062 22.408 1.00 97.31 189 LEU A C 1
ATOM 1428 O O . LEU A 1 189 ? -13.016 8.233 22.633 1.00 97.31 189 LEU A O 1
ATOM 1432 N N . LYS A 1 190 ? -14.386 6.487 23.004 1.00 97.00 190 LYS A N 1
ATOM 1433 C CA . LYS A 1 190 ? -15.178 7.166 24.048 1.00 97.00 190 LYS A CA 1
ATOM 1434 C C . LYS A 1 190 ? -14.348 7.436 25.296 1.00 97.00 190 LYS A C 1
ATOM 1436 O O . LYS A 1 190 ? -14.387 8.544 25.826 1.00 97.00 190 LYS A O 1
ATOM 1441 N N . ALA A 1 191 ? -13.583 6.448 25.758 1.00 96.75 191 ALA A N 1
ATOM 1442 C CA . ALA A 1 191 ? -12.725 6.586 26.933 1.00 96.75 191 ALA A CA 1
ATOM 1443 C C . ALA A 1 191 ? -11.620 7.637 26.729 1.00 96.75 191 ALA A C 1
ATOM 1445 O O . ALA A 1 191 ? -11.274 8.354 27.667 1.00 96.75 191 ALA A O 1
ATOM 1446 N N . MET A 1 192 ? -11.114 7.772 25.500 1.00 95.06 192 MET A N 1
ATOM 1447 C CA . MET A 1 192 ? -10.166 8.820 25.104 1.00 95.06 192 MET A CA 1
ATOM 1448 C C . MET A 1 192 ? -10.815 10.207 24.951 1.00 95.06 192 MET A C 1
ATOM 1450 O O . MET A 1 192 ? -10.105 11.202 24.826 1.00 95.06 192 MET A O 1
ATOM 1454 N N . GLY A 1 193 ? -12.150 10.299 24.950 1.00 95.62 193 GLY A N 1
ATOM 1455 C CA . GLY A 1 193 ? -12.878 11.539 24.666 1.00 95.62 193 GLY A CA 1
ATOM 1456 C C . GLY A 1 193 ? -12.831 11.963 23.193 1.00 95.62 193 GLY A C 1
ATOM 1457 O O . GLY A 1 193 ? -13.200 13.091 22.874 1.00 95.62 193 GLY A O 1
ATOM 1458 N N . CYS A 1 194 ? -12.391 11.072 22.300 1.00 94.12 194 CYS A N 1
ATOM 1459 C CA . CYS A 1 194 ? -12.293 11.297 20.856 1.00 94.12 194 CYS A CA 1
ATOM 1460 C C . CYS A 1 194 ? -13.635 11.116 20.133 1.00 94.12 194 CYS A C 1
ATOM 1462 O O . CYS A 1 194 ? -13.808 11.609 19.020 1.00 94.12 194 CYS A O 1
ATOM 1464 N N . TRP A 1 195 ? -14.588 10.414 20.750 1.00 96.06 195 TRP A N 1
ATOM 1465 C CA . TRP A 1 195 ? -15.939 10.229 20.228 1.00 96.06 195 TRP A CA 1
ATOM 1466 C C . TRP A 1 195 ? -16.965 10.332 21.358 1.00 96.06 195 TRP A C 1
ATOM 1468 O O . TRP A 1 195 ? -16.785 9.748 22.424 1.00 96.06 195 TRP A O 1
ATOM 1478 N N . SER A 1 196 ? -18.060 11.064 21.134 1.00 92.00 196 SER A N 1
ATOM 1479 C CA . SER A 1 196 ? -19.130 11.236 22.130 1.00 92.00 196 SER A CA 1
ATOM 1480 C C . SER A 1 196 ? -19.941 9.958 22.362 1.00 92.00 196 SER A C 1
ATOM 1482 O O . SER A 1 196 ? -20.598 9.817 23.392 1.00 92.00 196 SER A O 1
ATOM 1484 N N . GLY A 1 197 ? -19.907 9.027 21.405 1.00 90.88 197 GLY A N 1
ATOM 1485 C CA . GLY A 1 197 ? -20.794 7.870 21.368 1.00 90.88 197 GLY A CA 1
ATOM 1486 C C . GLY A 1 197 ? -22.171 8.142 20.777 1.00 90.88 197 GLY A C 1
ATOM 1487 O O . GLY A 1 197 ? -23.010 7.244 20.803 1.00 90.88 197 GLY A O 1
ATOM 1488 N N . GLU A 1 198 ? -22.392 9.346 20.252 1.00 90.94 198 GLU A N 1
ATOM 1489 C CA . GLU A 1 198 ? -23.596 9.735 19.526 1.00 90.94 198 GLU A CA 1
ATOM 1490 C C . GLU A 1 198 ? -23.255 10.003 18.053 1.00 90.94 198 GLU A C 1
ATOM 1492 O O . GLU A 1 198 ? -22.229 10.615 17.753 1.00 90.94 198 GLU A O 1
ATOM 1497 N N . GLY A 1 199 ? -24.136 9.581 17.140 1.00 90.81 199 GLY A N 1
ATOM 1498 C CA . GLY A 1 199 ? -23.939 9.712 15.692 1.00 90.81 199 GLY A CA 1
ATOM 1499 C C . GLY A 1 199 ? -23.045 8.626 15.089 1.00 90.81 199 GLY A C 1
ATOM 1500 O O . GLY A 1 199 ? -22.694 7.655 15.759 1.00 90.81 199 GLY A O 1
ATOM 1501 N N . ASP A 1 200 ? -22.702 8.793 13.814 1.00 93.69 200 ASP A N 1
ATOM 1502 C CA . ASP A 1 200 ? -21.791 7.887 13.116 1.00 93.69 200 ASP A CA 1
ATOM 1503 C C . ASP A 1 200 ? -20.349 8.115 13.587 1.00 93.69 200 ASP A C 1
ATOM 1505 O O . ASP A 1 200 ? -19.924 9.248 13.832 1.00 93.69 200 ASP A O 1
ATOM 1509 N N . LEU A 1 201 ? -19.592 7.028 13.731 1.00 96.56 201 LEU A N 1
ATOM 1510 C CA . LEU A 1 201 ? -18.174 7.103 14.060 1.00 96.56 201 LEU A CA 1
ATOM 1511 C C . LEU A 1 201 ? -17.380 7.491 12.808 1.00 96.56 201 LEU A C 1
ATOM 1513 O O . LEU A 1 201 ? -17.377 6.736 11.845 1.00 96.56 201 LEU A O 1
ATOM 1517 N N . ASP A 1 202 ? -16.659 8.611 12.854 1.00 97.31 202 ASP A N 1
ATOM 1518 C CA . ASP A 1 202 ? -15.663 8.993 11.848 1.00 97.31 202 ASP A CA 1
ATOM 1519 C C . ASP A 1 202 ? -14.254 8.842 12.437 1.00 97.31 202 ASP A C 1
ATOM 1521 O O . ASP A 1 202 ? -13.823 9.648 13.270 1.00 97.31 202 ASP A O 1
ATOM 1525 N N . PHE A 1 203 ? -13.537 7.798 12.009 1.00 98.06 203 PHE A N 1
ATOM 1526 C CA . PHE A 1 203 ? -12.220 7.467 12.550 1.00 98.06 203 PHE A CA 1
ATOM 1527 C C . PHE A 1 203 ? -11.198 8.589 12.327 1.00 98.06 203 PHE A C 1
ATOM 1529 O O . PHE A 1 203 ? -10.476 8.950 13.255 1.00 98.06 203 PHE A O 1
ATOM 1536 N N . ALA A 1 204 ? -11.147 9.187 11.135 1.00 96.88 204 ALA A N 1
ATOM 1537 C CA . ALA A 1 204 ? -10.198 10.253 10.829 1.00 96.88 204 ALA A CA 1
ATOM 1538 C C . ALA A 1 204 ? -10.453 11.515 11.671 1.00 96.88 204 ALA A C 1
ATOM 1540 O O . ALA A 1 204 ? -9.510 12.111 12.215 1.00 96.88 204 ALA A O 1
ATOM 1541 N N . SER A 1 205 ? -11.729 11.877 11.840 1.00 96.50 205 SER A N 1
ATOM 1542 C CA . SER A 1 205 ? -12.148 13.026 12.647 1.00 96.50 205 SER A CA 1
ATOM 1543 C C . SER A 1 205 ? -11.839 12.838 14.138 1.00 96.50 205 SER A C 1
ATOM 1545 O O . SER A 1 205 ? -11.395 13.787 14.783 1.00 96.50 205 SER A O 1
ATOM 1547 N N . CYS A 1 206 ? -11.951 11.618 14.681 1.00 97.00 206 CYS A N 1
ATOM 1548 C CA . CYS A 1 206 ? -11.576 11.308 16.072 1.00 97.00 206 CYS A CA 1
ATOM 1549 C C . CYS A 1 206 ? -10.115 11.643 16.417 1.00 97.00 206 CYS A C 1
ATOM 1551 O O . CYS A 1 206 ? -9.793 11.889 17.581 1.00 97.00 206 CYS A O 1
ATOM 1553 N N . PHE A 1 207 ? -9.232 11.672 15.415 1.00 95.81 207 PHE A N 1
ATOM 1554 C CA . PHE A 1 207 ? -7.818 12.007 15.579 1.00 95.81 207 PHE A CA 1
ATOM 1555 C C . PHE A 1 207 ? -7.444 13.369 14.987 1.00 95.81 207 PHE A C 1
ATOM 1557 O O . PHE A 1 207 ? -6.249 13.625 14.800 1.00 95.81 207 PHE A O 1
ATOM 1564 N N . ASN A 1 208 ? -8.414 14.243 14.691 1.00 94.88 208 ASN A N 1
ATOM 1565 C CA . ASN A 1 208 ? -8.196 15.551 14.056 1.00 94.88 208 ASN A CA 1
ATOM 1566 C C . ASN A 1 208 ? -7.309 15.444 12.805 1.00 94.88 208 ASN A C 1
ATOM 1568 O O . ASN A 1 208 ? -6.347 16.196 12.643 1.00 94.88 208 ASN A O 1
ATOM 1572 N N . SER A 1 209 ? -7.561 14.426 11.985 1.00 94.81 209 SER A N 1
ATOM 1573 C CA . SER A 1 209 ? -6.696 14.065 10.866 1.00 94.81 209 SER A CA 1
ATOM 1574 C C . SER A 1 209 ? -7.511 13.711 9.627 1.00 94.81 209 SER A C 1
ATOM 1576 O O . SER A 1 209 ? -7.108 12.827 8.883 1.00 94.81 209 SER A O 1
ATOM 1578 N N . SER A 1 210 ? -8.652 14.361 9.416 1.00 94.12 210 SER A N 1
ATOM 1579 C CA . SER A 1 210 ? -9.484 14.160 8.227 1.00 94.12 210 SER A CA 1
ATOM 1580 C C . SER A 1 210 ? -8.742 14.583 6.950 1.00 94.12 210 SER A C 1
ATOM 1582 O O . SER A 1 210 ? -7.933 15.515 7.009 1.00 94.12 210 SER A O 1
ATOM 1584 N N . PRO A 1 211 ? -8.963 13.886 5.823 1.00 90.81 211 PRO A N 1
ATOM 1585 C CA . PRO A 1 211 ? -8.387 14.264 4.540 1.00 90.81 211 PRO A CA 1
ATOM 1586 C C . PRO A 1 211 ? -9.038 15.554 4.028 1.00 90.81 211 PRO A C 1
ATOM 1588 O O . PRO A 1 211 ? -10.173 15.867 4.392 1.00 90.81 211 PRO A O 1
ATOM 1591 N N . ASP A 1 212 ? -8.342 16.288 3.162 1.00 86.06 212 ASP A N 1
ATOM 1592 C CA . ASP A 1 212 ? -8.915 17.475 2.521 1.00 86.06 212 ASP A CA 1
ATOM 1593 C C . ASP A 1 212 ? -9.947 17.080 1.445 1.00 86.06 212 ASP A C 1
ATOM 1595 O O . ASP A 1 212 ? -9.735 16.129 0.685 1.00 86.06 212 ASP A O 1
ATOM 1599 N N . ASP A 1 213 ? -11.022 17.867 1.313 1.00 68.56 213 ASP A N 1
ATOM 1600 C CA . ASP A 1 213 ? -12.165 17.600 0.415 1.00 68.56 213 ASP A CA 1
ATOM 1601 C C . ASP A 1 213 ? -11.792 17.443 -1.078 1.00 68.56 213 ASP A C 1
ATOM 1603 O O . ASP A 1 213 ? -12.512 16.791 -1.831 1.00 68.56 213 ASP A O 1
ATOM 1607 N N . ASN A 1 214 ? -10.659 18.003 -1.520 1.00 61.22 214 ASN A N 1
ATOM 1608 C CA . ASN A 1 214 ? -10.217 17.992 -2.926 1.00 61.22 214 ASN A CA 1
ATOM 1609 C C . ASN A 1 214 ? -9.233 16.854 -3.268 1.00 61.22 214 ASN A C 1
ATOM 1611 O O . ASN A 1 214 ? -8.648 16.848 -4.349 1.00 61.22 214 ASN A O 1
ATOM 1615 N N . SER A 1 215 ? -8.997 15.906 -2.357 1.00 62.06 215 SER A N 1
ATOM 1616 C CA . SER A 1 215 ? -7.926 14.906 -2.502 1.00 62.06 215 SER A CA 1
ATOM 1617 C C . SER A 1 215 ? -8.263 13.689 -3.381 1.00 62.06 215 SER A C 1
ATOM 1619 O O . SER A 1 215 ? -7.413 12.817 -3.511 1.00 62.06 215 SER A O 1
ATOM 1621 N N . ASN A 1 216 ? -9.447 13.631 -4.012 1.00 69.06 216 ASN A N 1
ATOM 1622 C CA . ASN A 1 216 ? -9.973 12.402 -4.638 1.00 69.06 216 ASN A CA 1
ATOM 1623 C C . ASN A 1 216 ? -10.287 12.505 -6.148 1.00 69.06 216 ASN A C 1
ATOM 1625 O O . ASN A 1 216 ? -10.910 11.601 -6.704 1.00 69.06 216 ASN A O 1
ATOM 1629 N N . GLU A 1 217 ? -9.881 13.572 -6.845 1.00 86.06 217 GLU A N 1
ATOM 1630 C CA . GLU A 1 217 ? -10.125 13.688 -8.296 1.00 86.06 217 GLU A CA 1
ATOM 1631 C C . GLU A 1 217 ? -9.174 12.804 -9.114 1.00 86.06 217 GLU A C 1
ATOM 1633 O O . GLU A 1 217 ? -7.968 12.770 -8.864 1.00 86.06 217 GLU A O 1
ATOM 1638 N N . TRP A 1 218 ? -9.693 12.093 -10.117 1.00 93.19 218 TRP A N 1
ATOM 1639 C CA . TRP A 1 218 ? -8.857 11.269 -10.986 1.00 93.19 218 TRP A CA 1
ATOM 1640 C C . TRP A 1 218 ? -7.974 12.129 -11.898 1.00 93.19 218 TRP A C 1
ATOM 1642 O O . TRP A 1 218 ? -8.409 13.141 -12.443 1.00 93.19 218 TRP A O 1
ATOM 1652 N N . SER A 1 219 ? -6.725 11.714 -12.112 1.00 92.44 219 SER A N 1
ATOM 1653 C CA . SER A 1 219 ? -5.788 12.445 -12.971 1.00 92.44 219 SER A CA 1
ATOM 1654 C C . SER A 1 219 ? -5.789 11.917 -14.404 1.00 92.44 219 SER A C 1
ATOM 1656 O O . SER A 1 219 ? -5.495 10.750 -14.654 1.00 92.44 219 SER A O 1
ATOM 1658 N N . GLY A 1 220 ? -6.051 12.800 -15.367 1.00 91.88 220 GLY A N 1
ATOM 1659 C CA . GLY A 1 220 ? -6.083 12.447 -16.787 1.00 91.88 220 GLY A CA 1
ATOM 1660 C C . GLY A 1 220 ? -7.415 11.831 -17.205 1.00 91.88 220 GLY A C 1
ATOM 1661 O O . GLY A 1 220 ? -8.474 12.281 -16.777 1.00 91.88 220 GLY A O 1
ATOM 1662 N N . GLN A 1 221 ? -7.376 10.839 -18.096 1.00 92.31 221 GLN A N 1
ATOM 1663 C CA . GLN A 1 221 ? -8.594 10.176 -18.552 1.00 92.31 221 GLN A CA 1
ATOM 1664 C C . GLN A 1 221 ? -9.095 9.200 -17.482 1.00 92.31 221 GLN A C 1
ATOM 1666 O O . GLN A 1 221 ? -8.402 8.241 -17.135 1.00 92.31 221 GLN A O 1
ATOM 1671 N N . GLU A 1 222 ? -10.314 9.432 -16.999 1.00 92.81 222 GLU A N 1
ATOM 1672 C CA . GLU A 1 222 ? -10.993 8.519 -16.082 1.00 92.81 222 GLU A CA 1
ATOM 1673 C C . GLU A 1 222 ? -11.204 7.127 -16.702 1.00 92.81 222 GLU A C 1
ATOM 1675 O O . GLU A 1 222 ? -11.466 7.019 -17.910 1.00 92.81 222 GLU A O 1
ATOM 1680 N N . PRO A 1 223 ? -11.100 6.048 -15.901 1.00 92.88 223 PRO A N 1
ATOM 1681 C CA . PRO A 1 223 ? -11.484 4.716 -16.332 1.00 92.88 223 PRO A CA 1
ATOM 1682 C C . PRO A 1 223 ? -12.953 4.712 -16.747 1.00 92.88 223 PRO A C 1
ATOM 1684 O O . PRO A 1 223 ? -13.815 5.256 -16.063 1.00 92.88 223 PRO A O 1
ATOM 1687 N N . ILE A 1 224 ? -13.234 4.078 -17.877 1.00 90.25 224 ILE A N 1
ATOM 1688 C CA . ILE A 1 224 ? -14.596 3.839 -18.343 1.00 90.25 224 ILE A CA 1
ATOM 1689 C C . ILE A 1 224 ? -14.966 2.384 -18.053 1.00 90.25 224 ILE A C 1
ATOM 1691 O O . ILE A 1 224 ? -14.113 1.498 -18.125 1.00 90.25 224 ILE A O 1
ATOM 1695 N N . ASP A 1 225 ? -16.234 2.139 -17.726 1.00 87.12 225 ASP A N 1
ATOM 1696 C CA . ASP A 1 225 ? -16.758 0.807 -17.389 1.00 87.12 225 ASP A CA 1
ATOM 1697 C C . ASP A 1 225 ? -16.986 -0.045 -18.653 1.00 87.12 225 ASP A C 1
ATOM 1699 O O . ASP A 1 225 ? -18.105 -0.407 -19.017 1.00 87.12 225 ASP A O 1
ATOM 1703 N N . ASP A 1 226 ? -15.907 -0.290 -19.400 1.00 89.69 226 ASP A N 1
ATOM 1704 C CA . ASP A 1 226 ? -15.884 -1.131 -20.603 1.00 89.69 226 ASP A CA 1
ATOM 1705 C C . ASP A 1 226 ? -14.893 -2.306 -20.501 1.00 89.69 226 ASP A C 1
ATOM 1707 O O . ASP A 1 226 ? -14.725 -3.075 -21.451 1.00 89.69 226 ASP A O 1
ATOM 1711 N N . GLY A 1 227 ? -14.235 -2.456 -19.346 1.00 90.06 227 GLY A N 1
ATOM 1712 C CA . GLY A 1 227 ? -13.258 -3.514 -19.091 1.00 90.06 227 GLY A CA 1
ATOM 1713 C C . GLY A 1 227 ? -11.921 -3.336 -19.814 1.00 90.06 227 GLY A C 1
ATOM 1714 O O . GLY A 1 227 ? -11.134 -4.285 -19.877 1.00 90.06 227 GLY A O 1
ATOM 1715 N N . SER A 1 228 ? -11.649 -2.162 -20.395 1.00 92.69 228 SER A N 1
ATOM 1716 C CA . SER A 1 228 ? -10.431 -1.909 -21.173 1.00 92.69 228 SER A CA 1
ATOM 1717 C C . SER A 1 228 ? -9.258 -1.373 -20.352 1.00 92.69 228 SER A C 1
ATOM 1719 O O . SER A 1 228 ? -8.136 -1.327 -20.870 1.00 92.69 228 SER A O 1
ATOM 1721 N N . TYR A 1 229 ? -9.469 -0.984 -19.086 1.00 95.31 229 TYR A N 1
ATOM 1722 C CA . TYR A 1 229 ? -8.421 -0.342 -18.297 1.00 95.31 229 TYR A CA 1
ATOM 1723 C C . TYR A 1 229 ? -7.230 -1.287 -18.103 1.00 95.31 229 TYR A C 1
ATOM 1725 O O . TYR A 1 229 ? -7.372 -2.437 -17.686 1.00 95.31 229 TYR A O 1
ATOM 1733 N N . ALA A 1 230 ? -6.031 -0.816 -18.436 1.00 93.94 230 ALA A N 1
ATOM 1734 C CA . ALA A 1 230 ? -4.837 -1.648 -18.478 1.00 93.94 230 ALA A CA 1
ATOM 1735 C C . ALA A 1 230 ? -3.628 -0.929 -17.876 1.00 93.94 230 ALA A C 1
ATOM 1737 O O . ALA A 1 230 ? -3.667 0.254 -17.540 1.00 93.94 230 ALA A O 1
ATOM 1738 N N . LEU A 1 231 ? -2.509 -1.652 -17.794 1.00 95.44 231 LEU A N 1
ATOM 1739 C CA . LEU A 1 231 ? -1.218 -1.135 -17.334 1.00 95.44 231 LEU A CA 1
ATOM 1740 C C . LEU A 1 231 ? -0.847 0.215 -17.968 1.00 95.44 231 LEU A C 1
ATOM 1742 O O . LEU A 1 231 ? -0.428 1.131 -17.270 1.00 95.44 231 LEU A O 1
ATOM 1746 N N . THR A 1 232 ? -0.987 0.335 -19.289 1.00 95.19 232 THR A N 1
ATOM 1747 C CA . THR A 1 232 ? -0.619 1.557 -20.015 1.00 95.19 232 THR A CA 1
ATOM 1748 C C . THR A 1 232 ? -1.517 2.731 -19.651 1.00 95.19 232 THR A C 1
ATOM 1750 O O . THR A 1 232 ? -1.015 3.842 -19.553 1.00 95.19 232 THR A O 1
ATOM 1753 N N . SER A 1 233 ? -2.803 2.491 -19.376 1.00 96.56 233 SER A N 1
ATOM 1754 C CA . SER A 1 233 ? -3.714 3.521 -18.867 1.00 96.56 233 SER A CA 1
ATOM 1755 C C . SER A 1 233 ? -3.222 4.049 -17.518 1.00 96.56 233 SER A C 1
ATOM 1757 O O . SER A 1 233 ? -3.122 5.255 -17.333 1.00 96.56 233 SER A O 1
ATOM 1759 N N . MET A 1 234 ? -2.794 3.153 -16.619 1.00 97.81 234 MET A N 1
ATOM 1760 C CA . MET A 1 234 ? -2.229 3.554 -15.326 1.00 97.81 234 MET A CA 1
ATOM 1761 C C . MET A 1 234 ? -0.898 4.303 -15.456 1.00 97.81 234 MET A C 1
ATOM 1763 O O . MET A 1 234 ? -0.638 5.215 -14.675 1.00 97.81 234 MET A O 1
ATOM 1767 N N . PHE A 1 235 ? -0.061 3.979 -16.446 1.00 97.38 235 PHE A N 1
ATOM 1768 C CA . PHE A 1 235 ? 1.123 4.796 -16.728 1.00 97.38 235 PHE A CA 1
ATOM 1769 C C . PHE A 1 235 ? 0.743 6.228 -17.105 1.00 97.38 235 PHE A C 1
ATOM 1771 O O . PHE A 1 235 ? 1.353 7.153 -16.579 1.00 97.38 235 PHE A O 1
ATOM 1778 N N . GLU A 1 236 ? -0.263 6.426 -17.958 1.00 97.00 236 GLU A N 1
ATOM 1779 C CA . GLU A 1 236 ? -0.709 7.773 -18.336 1.00 97.00 236 GLU A CA 1
ATOM 1780 C C . GLU A 1 236 ? -1.345 8.534 -17.165 1.00 97.00 236 GLU A C 1
ATOM 1782 O O . GLU A 1 236 ? -1.039 9.713 -16.978 1.00 97.00 236 GLU A O 1
ATOM 1787 N N . THR A 1 237 ? -2.135 7.863 -16.318 1.00 97.19 237 THR A N 1
ATOM 1788 C CA . THR A 1 237 ? -2.663 8.441 -15.068 1.00 97.19 237 THR A CA 1
ATOM 1789 C C . THR A 1 237 ? -1.524 8.952 -14.185 1.00 97.19 237 THR A C 1
ATOM 1791 O O . THR A 1 237 ? -1.499 10.125 -13.816 1.00 97.19 237 THR A O 1
ATOM 1794 N N . LEU A 1 238 ? -0.520 8.110 -13.905 1.00 97.25 238 LEU A N 1
ATOM 1795 C CA . LEU A 1 238 ? 0.608 8.486 -13.046 1.00 97.25 238 LEU A CA 1
ATOM 1796 C C . LEU A 1 238 ? 1.509 9.558 -13.663 1.00 97.25 238 LEU A C 1
ATOM 1798 O O . LEU A 1 238 ? 2.065 10.371 -12.928 1.00 97.25 238 LEU A O 1
ATOM 1802 N N . ARG A 1 239 ? 1.661 9.583 -14.992 1.00 96.12 239 ARG A N 1
ATOM 1803 C CA . ARG A 1 239 ? 2.391 10.648 -15.699 1.00 96.12 239 ARG A CA 1
ATOM 1804 C C . ARG A 1 239 ? 1.659 11.978 -15.633 1.00 96.12 239 ARG A C 1
ATOM 1806 O O . ARG A 1 239 ? 2.308 12.998 -15.436 1.00 96.12 239 ARG A O 1
ATOM 1813 N N . THR A 1 240 ? 0.337 11.956 -15.781 1.00 95.81 240 THR A N 1
ATOM 1814 C CA . THR A 1 240 ? -0.504 13.155 -15.691 1.00 95.81 240 THR A CA 1
ATOM 1815 C C . THR A 1 240 ? -0.511 13.714 -14.272 1.00 95.81 240 THR A C 1
ATOM 1817 O O . THR A 1 240 ? -0.433 14.922 -14.093 1.00 95.81 240 THR A O 1
ATOM 1820 N N . ALA A 1 241 ? -0.530 12.832 -13.273 1.00 94.38 241 ALA A N 1
ATOM 1821 C CA . ALA A 1 241 ? -0.473 13.172 -11.855 1.00 94.38 241 ALA A CA 1
ATOM 1822 C C . ALA A 1 241 ? 0.936 13.539 -11.342 1.00 94.38 241 ALA A C 1
ATOM 1824 O O . ALA A 1 241 ? 1.124 13.699 -10.138 1.00 94.38 241 ALA A O 1
ATOM 1825 N N . ALA A 1 242 ? 1.965 13.546 -12.195 1.00 93.25 242 ALA A N 1
ATOM 1826 C CA . ALA A 1 242 ? 3.346 13.664 -11.741 1.00 93.25 242 ALA A CA 1
ATOM 1827 C C . ALA A 1 242 ? 3.733 15.113 -11.432 1.00 93.25 242 ALA A C 1
ATOM 1829 O O . ALA A 1 242 ? 3.850 15.938 -12.335 1.00 93.25 242 ALA A O 1
ATOM 1830 N N . GLU A 1 243 ? 4.080 15.379 -10.175 1.00 91.25 243 GLU A N 1
ATOM 1831 C CA . GLU A 1 243 ? 4.613 16.672 -9.747 1.00 91.25 243 GLU A CA 1
ATOM 1832 C C . GLU A 1 243 ? 6.136 16.621 -9.602 1.00 91.25 243 GLU A C 1
ATOM 1834 O O . GLU A 1 243 ? 6.678 15.942 -8.731 1.00 91.25 243 GLU A O 1
ATOM 1839 N N . ALA A 1 244 ? 6.870 17.340 -10.455 1.00 89.06 244 ALA A N 1
ATOM 1840 C CA . ALA A 1 244 ? 8.336 17.267 -10.488 1.00 89.06 244 ALA A CA 1
ATOM 1841 C C . ALA A 1 244 ? 9.011 17.737 -9.183 1.00 89.06 244 ALA A C 1
ATOM 1843 O O . ALA A 1 244 ? 10.121 17.303 -8.876 1.00 89.06 244 ALA A O 1
ATOM 1844 N N . SER A 1 245 ? 8.354 18.617 -8.421 1.00 90.62 245 SER A N 1
ATOM 1845 C CA . SER A 1 245 ? 8.854 19.148 -7.147 1.00 90.62 245 SER A CA 1
ATOM 1846 C C . SER A 1 245 ? 8.738 18.165 -5.983 1.00 90.62 245 SER A C 1
ATOM 1848 O O . SER A 1 245 ? 9.426 18.356 -4.985 1.00 90.62 245 SER A O 1
ATOM 1850 N N . THR A 1 246 ? 7.911 17.120 -6.090 1.00 91.38 246 THR A N 1
ATOM 1851 C CA . THR A 1 246 ? 7.646 16.179 -4.987 1.00 91.38 246 THR A CA 1
ATOM 1852 C C . THR A 1 246 ? 7.835 14.714 -5.379 1.00 91.38 246 THR A C 1
ATOM 1854 O O . THR A 1 246 ? 8.196 13.897 -4.532 1.00 91.38 246 THR A O 1
ATOM 1857 N N . SER A 1 247 ? 7.638 14.356 -6.649 1.00 90.12 247 SER A N 1
ATOM 1858 C CA . SER A 1 247 ? 7.644 12.978 -7.143 1.00 90.12 247 SER A CA 1
ATOM 1859 C C . SER A 1 247 ? 9.035 12.343 -7.083 1.00 90.12 247 SER A C 1
ATOM 1861 O O . SER A 1 247 ? 9.953 12.717 -7.814 1.00 90.12 247 SER A O 1
ATOM 1863 N N . ARG A 1 248 ? 9.176 11.308 -6.251 1.00 93.19 248 ARG A N 1
ATOM 1864 C CA . ARG A 1 248 ? 10.421 10.546 -6.039 1.00 93.19 248 ARG A CA 1
ATOM 1865 C C . ARG A 1 248 ? 10.509 9.279 -6.874 1.00 93.19 248 ARG A C 1
ATOM 1867 O O . ARG A 1 248 ? 11.601 8.824 -7.204 1.00 93.19 248 ARG A O 1
ATOM 1874 N N . SER A 1 249 ? 9.363 8.666 -7.144 1.00 94.50 249 SER A N 1
ATOM 1875 C CA . SER A 1 249 ? 9.229 7.451 -7.949 1.00 94.50 249 SER A CA 1
ATOM 1876 C C . SER A 1 249 ? 7.764 7.189 -8.276 1.00 94.50 249 SER A C 1
ATOM 1878 O O . SER A 1 249 ? 6.874 7.727 -7.617 1.00 94.50 249 SER A O 1
ATOM 1880 N N . ALA A 1 250 ? 7.535 6.330 -9.263 1.00 97.00 250 ALA A N 1
ATOM 1881 C CA . ALA A 1 250 ? 6.230 5.785 -9.579 1.00 97.00 250 ALA A CA 1
ATOM 1882 C C . ALA A 1 250 ? 6.280 4.257 -9.603 1.00 97.00 250 ALA A C 1
ATOM 1884 O O . ALA A 1 250 ? 7.261 3.660 -10.068 1.00 97.00 250 ALA A O 1
ATOM 1885 N N . THR A 1 251 ? 5.200 3.644 -9.134 1.00 98.12 251 THR A N 1
ATOM 1886 C CA . THR A 1 251 ? 5.051 2.195 -9.029 1.00 98.12 251 THR A CA 1
ATOM 1887 C C . THR A 1 251 ? 3.677 1.774 -9.533 1.00 98.12 251 THR A C 1
ATOM 1889 O O . THR A 1 251 ? 2.691 2.443 -9.241 1.00 98.12 251 THR A O 1
ATOM 1892 N N . VAL A 1 252 ? 3.598 0.666 -10.274 1.00 98.62 252 VAL A N 1
ATOM 1893 C CA . VAL A 1 252 ? 2.330 0.043 -10.681 1.00 98.62 252 VAL A CA 1
ATOM 1894 C C . VAL A 1 252 ? 2.358 -1.450 -10.386 1.00 98.62 252 VAL A C 1
ATOM 1896 O O . VAL A 1 252 ? 3.251 -2.159 -10.842 1.00 98.62 252 VAL A O 1
ATOM 1899 N N . PHE A 1 253 ? 1.352 -1.944 -9.679 1.00 98.38 253 PHE A N 1
ATOM 1900 C CA . PHE A 1 253 ? 1.114 -3.360 -9.446 1.00 98.38 253 PHE A CA 1
ATOM 1901 C C . PHE A 1 253 ? -0.086 -3.807 -10.281 1.00 98.38 253 PHE A C 1
ATOM 1903 O O . PHE A 1 253 ? -1.184 -3.272 -10.136 1.00 98.38 253 PHE A O 1
ATOM 1910 N N . VAL A 1 254 ? 0.128 -4.782 -11.166 1.00 97.88 254 VAL A N 1
ATOM 1911 C CA . VAL A 1 254 ? -0.943 -5.461 -11.906 1.00 97.88 254 VAL A CA 1
ATOM 1912 C C . VAL A 1 254 ? -1.099 -6.849 -11.310 1.00 97.88 254 VAL A C 1
ATOM 1914 O O . VAL A 1 254 ? -0.254 -7.718 -11.540 1.00 97.88 254 VAL A O 1
ATOM 1917 N N . LEU A 1 255 ? -2.155 -7.036 -10.522 1.00 97.12 255 LEU A N 1
ATOM 1918 C CA . LEU A 1 255 ? -2.386 -8.231 -9.718 1.00 97.12 255 LEU A CA 1
ATOM 1919 C C . LEU A 1 255 ? -3.407 -9.136 -10.403 1.00 97.12 255 LEU A C 1
ATOM 1921 O O . LEU A 1 255 ? -4.515 -8.713 -10.739 1.00 97.12 255 LEU A O 1
ATOM 1925 N N . CYS A 1 256 ? -3.012 -10.386 -10.635 1.00 93.50 256 CYS A N 1
ATOM 1926 C CA . CYS A 1 256 ? -3.776 -11.352 -11.419 1.00 93.50 256 CYS A CA 1
ATOM 1927 C C . CYS A 1 256 ? -4.040 -12.628 -10.613 1.00 93.50 256 CYS A C 1
ATOM 1929 O O . CYS A 1 256 ? -3.122 -13.162 -9.999 1.00 93.50 256 CYS A O 1
ATOM 1931 N N . SER A 1 257 ? -5.257 -13.181 -10.680 1.00 88.94 257 SER A N 1
ATOM 1932 C CA . SER A 1 257 ? -5.563 -14.476 -10.042 1.00 88.94 257 SER A CA 1
ATOM 1933 C C . SER A 1 257 ? -5.071 -15.672 -10.866 1.00 88.94 257 SER A C 1
ATOM 1935 O O . SER A 1 257 ? -4.678 -16.692 -10.313 1.00 88.94 257 SER A O 1
ATOM 1937 N N . ASN A 1 258 ? -5.106 -15.552 -12.200 1.00 84.88 258 ASN A N 1
ATOM 1938 C CA . ASN A 1 258 ? -4.875 -16.664 -13.137 1.00 84.88 258 ASN A CA 1
ATOM 1939 C C . ASN A 1 258 ? -3.632 -16.482 -14.026 1.00 84.88 258 ASN A C 1
ATOM 1941 O O . ASN A 1 258 ? -3.325 -17.343 -14.849 1.00 84.88 258 ASN A O 1
ATOM 1945 N N . LEU A 1 259 ? -2.943 -15.348 -13.900 1.00 87.88 259 LEU A N 1
ATOM 1946 C CA . LEU A 1 259 ? -1.744 -14.995 -14.662 1.00 87.88 259 LEU A CA 1
ATOM 1947 C C . LEU A 1 259 ? -0.630 -14.580 -13.696 1.00 87.88 259 LEU A C 1
ATOM 1949 O O . LEU A 1 259 ? -0.839 -14.486 -12.490 1.00 87.88 259 LEU A O 1
ATOM 1953 N N . ILE A 1 260 ? 0.562 -14.326 -14.230 1.00 90.19 260 ILE A N 1
ATOM 1954 C CA . ILE A 1 260 ? 1.679 -13.806 -13.438 1.00 90.19 260 ILE A CA 1
ATOM 1955 C C . ILE A 1 260 ? 1.434 -12.316 -13.182 1.00 90.19 260 ILE A C 1
ATOM 1957 O O . ILE A 1 260 ? 1.387 -11.534 -14.135 1.00 90.19 260 ILE A O 1
ATOM 1961 N N . SER A 1 261 ? 1.320 -11.926 -11.911 1.00 95.50 261 SER A N 1
ATOM 1962 C CA . SER A 1 261 ? 1.303 -10.513 -11.525 1.00 95.50 261 SER A CA 1
ATOM 1963 C C . SER A 1 261 ? 2.625 -9.840 -11.883 1.00 95.50 261 SER A C 1
ATOM 1965 O O . SER A 1 261 ? 3.699 -10.446 -11.801 1.00 95.50 261 SER A O 1
ATOM 1967 N N . CYS A 1 262 ? 2.557 -8.577 -12.293 1.00 95.94 262 CYS A N 1
ATOM 1968 C CA . CYS A 1 262 ? 3.728 -7.820 -12.713 1.00 95.94 262 CYS A CA 1
ATOM 1969 C C . CYS A 1 262 ? 3.801 -6.485 -11.977 1.00 95.94 262 CYS A C 1
ATOM 1971 O O . CYS A 1 262 ? 2.813 -5.757 -11.878 1.00 95.94 262 CYS A O 1
ATOM 1973 N N . HIS A 1 263 ? 4.988 -6.181 -11.459 1.00 96.94 263 HIS A N 1
ATOM 1974 C CA . HIS A 1 263 ? 5.249 -5.037 -10.596 1.00 96.94 263 HIS A CA 1
ATOM 1975 C C . HIS A 1 263 ? 6.226 -4.108 -11.307 1.00 96.94 263 HIS A C 1
ATOM 1977 O O . HIS A 1 263 ? 7.337 -4.502 -11.653 1.00 96.94 263 HIS A O 1
ATOM 1983 N N . TRP A 1 264 ? 5.813 -2.879 -11.557 1.00 97.69 264 TRP A N 1
ATOM 1984 C CA . TRP A 1 264 ? 6.547 -1.916 -12.357 1.00 97.69 264 TRP A CA 1
ATOM 1985 C C . TRP A 1 264 ? 7.051 -0.807 -11.464 1.00 97.69 264 TRP A C 1
ATOM 1987 O O . TRP A 1 264 ? 6.261 -0.202 -10.754 1.00 97.69 264 TRP A O 1
ATOM 1997 N N . PHE A 1 265 ? 8.341 -0.509 -11.535 1.00 96.31 265 PHE A N 1
ATOM 1998 C CA . PHE A 1 265 ? 8.954 0.542 -10.730 1.00 96.31 265 PHE A CA 1
ATOM 1999 C C . PHE A 1 265 ? 9.758 1.474 -11.627 1.00 96.31 265 PHE A C 1
ATOM 2001 O O . PHE A 1 265 ? 10.499 1.015 -12.505 1.00 96.31 265 PHE A O 1
ATOM 2008 N N . THR A 1 266 ? 9.676 2.782 -11.400 1.00 94.12 266 THR A N 1
ATOM 2009 C CA . THR A 1 266 ? 10.589 3.722 -12.061 1.00 94.12 266 THR A CA 1
ATOM 2010 C C . THR A 1 266 ? 11.940 3.769 -11.357 1.00 94.12 266 THR A C 1
ATOM 2012 O O . THR A 1 266 ? 12.984 3.774 -12.016 1.00 94.12 266 THR A O 1
ATOM 2015 N N . GLY A 1 267 ? 11.945 3.779 -10.019 1.00 90.38 267 GLY A N 1
ATOM 2016 C CA . GLY A 1 267 ? 13.148 4.017 -9.210 1.00 90.38 267 GLY A CA 1
ATOM 2017 C C . GLY A 1 267 ? 13.839 5.351 -9.525 1.00 90.38 267 GLY A C 1
ATOM 2018 O O . GLY A 1 267 ? 15.023 5.511 -9.241 1.00 90.38 267 GLY A O 1
ATOM 2019 N N . THR A 1 268 ? 13.129 6.273 -10.178 1.00 89.81 268 THR A N 1
ATOM 2020 C CA . THR A 1 268 ? 13.602 7.596 -10.590 1.00 89.81 268 THR A CA 1
ATOM 2021 C C . THR A 1 268 ? 12.502 8.629 -10.347 1.00 89.81 268 THR A C 1
ATOM 2023 O O . THR A 1 268 ? 11.327 8.286 -10.530 1.00 89.81 268 THR A O 1
ATOM 2026 N N . PRO A 1 269 ? 12.867 9.865 -9.960 1.00 90.50 269 PRO A N 1
ATOM 2027 C CA . PRO A 1 269 ? 11.911 10.939 -9.722 1.00 90.50 269 PRO A CA 1
ATOM 2028 C C . PRO A 1 269 ? 11.185 11.351 -10.999 1.00 90.50 269 PRO A C 1
ATOM 2030 O O . PRO A 1 269 ? 11.695 11.150 -12.103 1.00 90.50 269 PRO A O 1
ATOM 2033 N N . ASN A 1 270 ? 10.011 11.955 -10.811 1.00 89.81 270 ASN A N 1
ATOM 2034 C CA . ASN A 1 270 ? 9.106 12.425 -11.854 1.00 89.81 270 ASN A CA 1
ATOM 2035 C C . ASN A 1 270 ? 8.652 11.322 -12.839 1.00 89.81 270 ASN A C 1
ATOM 2037 O O . ASN A 1 270 ? 9.356 10.948 -13.785 1.00 89.81 270 ASN A O 1
ATOM 2041 N N . ALA A 1 271 ? 7.428 10.823 -12.646 1.00 90.12 271 ALA A N 1
ATOM 2042 C CA . ALA A 1 271 ? 6.849 9.778 -13.491 1.00 90.12 271 ALA A CA 1
ATOM 2043 C C . ALA A 1 271 ? 6.690 10.204 -14.963 1.00 90.12 271 ALA A C 1
ATOM 2045 O O . ALA A 1 271 ? 6.837 9.356 -15.844 1.00 90.12 271 ALA A O 1
ATOM 2046 N N . SER A 1 272 ? 6.460 11.500 -15.233 1.00 91.44 272 SER A N 1
ATOM 2047 C CA . SER A 1 272 ? 6.270 12.035 -16.596 1.00 91.44 272 SER A CA 1
ATOM 2048 C C . SER A 1 272 ? 7.471 11.791 -17.519 1.00 91.44 272 SER A C 1
ATOM 2050 O O . SER A 1 272 ? 7.300 11.623 -18.723 1.00 91.44 272 SER A O 1
ATOM 2052 N N . GLU A 1 273 ? 8.679 11.678 -16.960 1.00 87.69 273 GLU A N 1
ATOM 2053 C CA . GLU A 1 273 ? 9.918 11.434 -17.713 1.00 87.69 273 GLU A CA 1
ATOM 2054 C C . GLU A 1 273 ? 10.517 10.040 -17.482 1.00 87.69 273 GLU A C 1
ATOM 2056 O O . GLU A 1 273 ? 11.553 9.682 -18.055 1.00 87.69 273 GLU A O 1
ATOM 2061 N N . SER A 1 274 ? 9.909 9.251 -16.601 1.00 89.06 274 SER A N 1
ATOM 2062 C CA . SER A 1 274 ? 10.503 8.016 -16.115 1.00 89.06 274 SER A CA 1
ATOM 2063 C C . SER A 1 274 ? 10.119 6.796 -16.952 1.00 89.06 274 SER A C 1
ATOM 2065 O O . SER A 1 274 ? 9.016 6.669 -17.487 1.00 89.06 274 SER A O 1
ATOM 2067 N N . VAL A 1 275 ? 11.047 5.838 -17.015 1.00 89.94 275 VAL A N 1
ATOM 2068 C CA . VAL A 1 275 ? 10.803 4.515 -17.602 1.00 89.94 275 VAL A CA 1
ATOM 2069 C C . VAL A 1 275 ? 10.365 3.556 -16.501 1.00 89.94 275 VAL A C 1
ATOM 2071 O O . VAL A 1 275 ? 11.103 3.339 -15.538 1.00 89.94 275 VAL A O 1
ATOM 2074 N N . PHE A 1 276 ? 9.200 2.939 -16.680 1.00 92.75 276 PHE A N 1
ATOM 2075 C CA . PHE A 1 276 ? 8.707 1.869 -15.819 1.00 92.75 276 PHE A CA 1
ATOM 2076 C C . PHE A 1 276 ? 9.418 0.550 -16.151 1.00 92.75 276 PHE A C 1
ATOM 2078 O O . PHE A 1 276 ? 9.389 0.081 -17.289 1.00 92.75 276 PHE A O 1
ATOM 2085 N N . LYS A 1 277 ? 10.071 -0.055 -15.155 1.00 92.12 277 LYS A N 1
ATOM 2086 C CA . LYS A 1 277 ? 10.824 -1.311 -15.289 1.00 92.12 277 LYS A CA 1
ATOM 2087 C C . LYS A 1 277 ? 10.031 -2.466 -14.664 1.00 92.12 277 LYS A C 1
ATOM 2089 O O . LYS A 1 277 ? 9.658 -2.334 -13.499 1.00 92.12 277 LYS A O 1
ATOM 2094 N N . PRO A 1 278 ? 9.791 -3.579 -15.385 1.00 93.25 278 PRO A N 1
ATOM 2095 C CA . PRO A 1 278 ? 9.002 -4.692 -14.872 1.00 93.25 278 PRO A CA 1
ATOM 2096 C C . PRO A 1 278 ? 9.817 -5.613 -13.965 1.00 93.25 278 PRO A C 1
ATOM 2098 O O . PRO A 1 278 ? 10.957 -5.971 -14.267 1.00 93.25 278 PRO A O 1
ATOM 2101 N N . PHE A 1 279 ? 9.176 -6.072 -12.900 1.00 92.44 279 PHE A N 1
ATOM 2102 C CA . PHE A 1 279 ? 9.634 -7.100 -11.982 1.00 92.44 279 PHE A CA 1
ATOM 2103 C C . PHE A 1 279 ? 8.522 -8.133 -11.808 1.00 92.44 279 PHE A C 1
ATOM 2105 O O . PHE A 1 279 ? 7.334 -7.812 -11.817 1.00 92.44 279 PHE A O 1
ATOM 2112 N N . LEU A 1 280 ? 8.913 -9.395 -11.678 1.00 92.31 280 LEU A N 1
ATOM 2113 C CA . LEU A 1 280 ? 7.996 -10.519 -11.538 1.00 92.31 280 LEU A CA 1
ATOM 2114 C C . LEU A 1 280 ? 8.625 -11.583 -10.646 1.00 92.31 280 LEU A C 1
ATOM 2116 O O . LEU A 1 280 ? 9.827 -11.855 -10.740 1.00 92.31 280 LEU A O 1
ATOM 2120 N N . PHE A 1 281 ? 7.808 -12.209 -9.806 1.00 91.81 281 PHE A N 1
ATOM 2121 C CA . PHE A 1 281 ? 8.232 -13.386 -9.064 1.00 91.81 281 PHE A CA 1
ATOM 2122 C C . PHE A 1 281 ? 8.240 -14.587 -10.007 1.00 91.81 281 PHE A C 1
ATOM 2124 O O . PHE A 1 281 ? 7.251 -14.908 -10.658 1.00 91.81 281 PHE A O 1
ATOM 2131 N N . SER A 1 282 ? 9.388 -15.252 -10.109 1.00 86.56 282 SER A N 1
ATOM 2132 C CA . SER A 1 282 ? 9.527 -16.487 -10.879 1.00 86.56 282 SER A CA 1
ATOM 2133 C C . SER A 1 282 ? 10.490 -17.440 -10.192 1.00 86.56 282 SER A C 1
ATOM 2135 O O . SER A 1 282 ? 11.317 -17.053 -9.362 1.00 86.56 282 SER A O 1
ATOM 2137 N N . THR A 1 283 ? 10.391 -18.719 -10.531 1.00 80.25 283 THR A N 1
ATOM 2138 C CA . THR A 1 283 ? 11.389 -19.705 -10.126 1.00 80.25 283 THR A CA 1
ATOM 2139 C C . THR A 1 283 ? 12.666 -19.490 -10.940 1.00 80.25 283 THR A C 1
ATOM 2141 O O . THR A 1 283 ? 12.617 -19.565 -12.168 1.00 80.25 283 THR A O 1
ATOM 2144 N N . LYS A 1 284 ? 13.811 -19.292 -10.271 1.00 75.62 284 LYS A N 1
ATOM 2145 C CA . LYS A 1 284 ? 15.138 -19.075 -10.893 1.00 75.62 284 LYS A CA 1
ATOM 2146 C C . LYS A 1 284 ? 15.201 -17.800 -11.759 1.00 75.62 284 LYS A C 1
ATOM 2148 O O . LYS A 1 284 ? 15.447 -17.898 -12.967 1.00 75.62 284 LYS A O 1
ATOM 2153 N N . PRO A 1 285 ? 15.005 -16.607 -11.166 1.00 73.50 285 PRO A N 1
ATOM 2154 C CA . PRO A 1 285 ? 15.063 -15.357 -11.913 1.00 73.50 285 PRO A CA 1
ATOM 2155 C C . PRO A 1 285 ? 16.444 -15.180 -12.557 1.00 73.50 285 PRO A C 1
ATOM 2157 O O . PRO A 1 285 ? 17.483 -15.385 -11.927 1.00 73.50 285 PRO A O 1
ATOM 2160 N N . LYS A 1 286 ? 16.467 -14.793 -13.835 1.00 72.62 286 LYS A N 1
ATOM 2161 C CA . LYS A 1 286 ? 17.700 -14.400 -14.524 1.00 72.62 286 LYS A CA 1
ATOM 2162 C C . LYS A 1 286 ? 17.842 -12.889 -14.439 1.00 72.62 286 LYS A C 1
ATOM 2164 O O . LYS A 1 286 ? 17.049 -12.162 -15.030 1.00 72.62 286 LYS A O 1
ATOM 2169 N N . ILE A 1 287 ? 18.867 -12.423 -13.730 1.00 71.69 287 ILE A N 1
ATOM 2170 C CA . ILE A 1 287 ? 19.188 -10.995 -13.678 1.00 71.69 287 ILE A CA 1
ATOM 2171 C C . ILE A 1 287 ? 19.587 -10.536 -15.083 1.00 71.69 287 ILE A C 1
ATOM 2173 O O . ILE A 1 287 ? 20.461 -11.134 -15.717 1.00 71.69 287 ILE A O 1
ATOM 2177 N N . SER A 1 288 ? 18.937 -9.478 -15.567 1.00 74.00 288 SER A N 1
ATOM 2178 C CA . SER A 1 288 ? 19.222 -8.902 -16.879 1.00 74.00 288 SER A CA 1
ATOM 2179 C C . SER A 1 288 ? 20.684 -8.444 -16.970 1.00 74.00 288 SER A C 1
ATOM 2181 O O . SER A 1 288 ? 21.159 -7.762 -16.061 1.00 74.00 288 SER A O 1
ATOM 2183 N N . PRO A 1 289 ? 21.409 -8.731 -18.068 1.00 73.31 289 PRO A N 1
ATOM 2184 C CA . PRO A 1 289 ? 22.768 -8.221 -18.255 1.00 73.31 289 PRO A CA 1
ATOM 2185 C C . PRO A 1 289 ? 22.807 -6.689 -18.392 1.00 73.31 289 PRO A C 1
ATOM 2187 O O . PRO A 1 289 ? 23.870 -6.093 -18.251 1.00 73.31 289 PRO A O 1
ATOM 2190 N N . LEU A 1 290 ? 21.657 -6.040 -18.626 1.00 74.88 290 LEU A N 1
ATOM 2191 C CA . LEU A 1 290 ? 21.534 -4.587 -18.780 1.00 74.88 290 LEU A CA 1
ATOM 2192 C C . LEU A 1 290 ? 21.833 -3.804 -17.494 1.00 74.88 290 LEU A C 1
ATOM 2194 O O . LEU A 1 290 ? 22.048 -2.595 -17.565 1.00 74.88 290 LEU A O 1
ATOM 2198 N N . THR A 1 291 ? 21.834 -4.471 -16.335 1.00 71.44 291 THR A N 1
ATOM 2199 C CA . THR A 1 291 ? 22.073 -3.849 -15.023 1.00 71.44 291 THR A CA 1
ATOM 2200 C C . THR A 1 291 ? 23.548 -3.816 -14.629 1.00 71.44 291 THR A C 1
ATOM 2202 O O . THR A 1 291 ? 23.889 -3.206 -13.619 1.00 71.44 291 THR A O 1
ATOM 2205 N N . LYS A 1 292 ? 24.437 -4.432 -15.419 1.00 73.75 292 LYS A N 1
ATOM 2206 C CA . LYS A 1 292 ? 25.885 -4.419 -15.191 1.00 73.75 292 LYS A CA 1
ATOM 2207 C C . LYS A 1 292 ? 26.583 -3.593 -16.263 1.00 73.75 292 LYS A C 1
ATOM 2209 O O . LYS A 1 292 ? 26.232 -3.653 -17.442 1.00 73.75 292 LYS A O 1
ATOM 2214 N N . ALA A 1 293 ? 27.588 -2.827 -15.853 1.00 75.19 293 ALA A N 1
ATOM 2215 C CA . ALA A 1 293 ? 28.529 -2.252 -16.797 1.00 75.19 293 ALA A CA 1
ATOM 2216 C C . ALA A 1 293 ? 29.350 -3.407 -17.392 1.00 75.19 293 ALA A C 1
ATOM 2218 O O . ALA A 1 293 ? 29.821 -4.281 -16.662 1.00 75.19 293 ALA A O 1
ATOM 2219 N N . LEU A 1 294 ? 29.452 -3.462 -18.721 1.00 77.31 294 LEU A N 1
ATOM 2220 C CA . LEU A 1 294 ? 30.364 -4.402 -19.379 1.00 77.31 294 LEU A CA 1
ATOM 2221 C C . LEU A 1 294 ? 31.804 -3.947 -19.111 1.00 77.31 294 LEU A C 1
ATOM 2223 O O . LEU A 1 294 ? 32.017 -2.761 -18.892 1.00 77.31 294 LEU A O 1
ATOM 2227 N N . ALA A 1 295 ? 32.771 -4.869 -19.141 1.00 75.44 295 ALA A N 1
ATOM 2228 C CA . ALA A 1 295 ? 34.157 -4.613 -18.725 1.00 75.44 295 ALA A CA 1
ATOM 2229 C C . ALA A 1 295 ? 34.798 -3.355 -19.355 1.00 75.44 295 ALA A C 1
ATOM 2231 O O . ALA A 1 295 ? 35.595 -2.697 -18.696 1.00 75.44 295 ALA A O 1
ATOM 2232 N N . ASP A 1 296 ? 34.390 -2.994 -20.576 1.00 81.50 296 ASP A N 1
ATOM 2233 C CA . ASP A 1 296 ? 34.924 -1.853 -21.333 1.00 81.50 296 ASP A CA 1
ATOM 2234 C C . ASP A 1 296 ? 33.991 -0.623 -21.357 1.00 81.50 296 ASP A C 1
ATOM 2236 O O . ASP A 1 296 ? 34.224 0.329 -22.099 1.00 81.50 296 ASP A O 1
ATOM 2240 N N . ASN A 1 297 ? 32.898 -0.635 -20.589 1.00 77.75 297 ASN A N 1
ATOM 2241 C CA . ASN A 1 297 ? 31.928 0.458 -20.531 1.00 77.75 297 ASN A CA 1
ATOM 2242 C C . ASN A 1 297 ? 31.922 1.108 -19.143 1.00 77.75 297 ASN A C 1
ATOM 2244 O O . ASN A 1 297 ? 31.736 0.427 -18.142 1.00 77.75 297 ASN A O 1
ATOM 2248 N N . GLU A 1 298 ? 31.983 2.440 -19.087 1.00 80.50 298 GLU A N 1
ATOM 2249 C CA . GLU A 1 298 ? 31.791 3.191 -17.832 1.00 80.50 298 GLU A CA 1
ATOM 2250 C C . GLU A 1 298 ? 30.328 3.190 -17.357 1.00 80.50 298 GLU A C 1
ATOM 2252 O O . GLU A 1 298 ? 30.044 3.367 -16.176 1.00 80.50 298 GLU A O 1
ATOM 2257 N N . MET A 1 299 ? 29.381 2.979 -18.278 1.00 80.69 299 MET A N 1
ATOM 2258 C CA . MET A 1 299 ? 27.943 3.071 -18.018 1.00 80.69 299 MET A CA 1
ATOM 2259 C C . MET A 1 299 ? 27.210 1.803 -18.453 1.00 80.69 299 MET A C 1
ATOM 2261 O O . MET A 1 299 ? 27.543 1.177 -19.463 1.00 80.69 299 MET A O 1
ATOM 2265 N N . THR A 1 300 ? 26.153 1.450 -17.723 1.00 80.00 300 THR A N 1
ATOM 2266 C CA . THR A 1 300 ? 25.266 0.341 -18.093 1.00 80.00 300 THR A CA 1
ATOM 2267 C C . THR A 1 300 ? 24.477 0.672 -19.367 1.00 80.00 300 THR A C 1
ATOM 2269 O O . THR A 1 300 ? 24.223 1.839 -19.679 1.00 80.00 300 THR A O 1
ATOM 2272 N N . LEU A 1 301 ? 24.044 -0.344 -20.124 1.00 80.25 301 LEU A N 1
ATOM 2273 C CA . LEU A 1 301 ? 23.144 -0.112 -21.264 1.00 80.25 301 LEU A CA 1
ATOM 2274 C C . LEU A 1 301 ? 21.810 0.495 -20.795 1.00 80.25 301 LEU A C 1
ATOM 2276 O O . LEU A 1 301 ? 21.251 1.349 -21.477 1.00 80.25 301 LEU A O 1
ATOM 2280 N N . LEU A 1 302 ? 21.353 0.131 -19.594 1.00 77.94 302 LEU A N 1
ATOM 2281 C CA . LEU A 1 302 ? 20.191 0.749 -18.964 1.00 77.94 302 LEU A CA 1
ATOM 2282 C C . LEU A 1 302 ? 20.373 2.266 -18.776 1.00 77.94 302 LEU A C 1
ATOM 2284 O O . LEU A 1 302 ? 19.464 3.025 -19.098 1.00 77.94 302 LEU A O 1
ATOM 2288 N N . HIS A 1 303 ? 21.550 2.723 -18.335 1.00 79.88 303 HIS A N 1
ATOM 2289 C CA . HIS A 1 303 ? 21.851 4.154 -18.229 1.00 79.88 303 HIS A CA 1
ATOM 2290 C C . HIS A 1 303 ? 21.727 4.857 -19.588 1.00 79.88 303 HIS A C 1
ATOM 2292 O O . HIS A 1 303 ? 21.094 5.907 -19.691 1.00 79.88 303 HIS A O 1
ATOM 2298 N N . LYS A 1 304 ? 22.266 4.248 -20.655 1.00 79.44 304 LYS A N 1
ATOM 2299 C CA . LYS A 1 304 ? 22.151 4.795 -22.016 1.00 79.44 304 LYS A CA 1
ATOM 2300 C C . LYS A 1 304 ? 20.689 4.911 -22.456 1.00 79.44 304 LYS A C 1
ATOM 2302 O O . LYS A 1 304 ? 20.298 5.973 -22.933 1.00 79.44 304 LYS A O 1
ATOM 2307 N N . LEU A 1 305 ? 19.869 3.884 -22.228 1.00 77.06 305 LEU A N 1
ATOM 2308 C CA . LEU A 1 305 ? 18.434 3.927 -22.540 1.00 77.06 305 LEU A CA 1
ATOM 2309 C C . LEU A 1 305 ? 17.711 5.050 -21.778 1.00 77.06 305 LEU A C 1
ATOM 2311 O O . LEU A 1 305 ? 16.953 5.804 -22.380 1.00 77.06 305 LEU A O 1
ATOM 2315 N N . HIS A 1 306 ? 18.012 5.237 -20.489 1.00 74.75 306 HIS A N 1
ATOM 2316 C CA . HIS A 1 306 ? 17.472 6.352 -19.700 1.00 74.75 306 HIS A CA 1
ATOM 2317 C C . HIS A 1 306 ? 17.924 7.734 -20.215 1.00 74.75 306 HIS A C 1
ATOM 2319 O O . HIS A 1 306 ? 17.153 8.692 -20.138 1.00 74.75 306 HIS A O 1
ATOM 2325 N N . SER A 1 307 ? 19.148 7.849 -20.747 1.00 76.88 307 SER A N 1
ATOM 2326 C CA . SER A 1 307 ? 19.665 9.096 -21.342 1.00 76.88 307 SER A CA 1
ATOM 2327 C C . SER A 1 307 ? 19.061 9.418 -22.715 1.00 76.88 307 SER A C 1
ATOM 2329 O O . SER A 1 307 ? 18.955 10.582 -23.085 1.00 76.88 307 SER A O 1
ATOM 2331 N N . GLN A 1 308 ? 18.622 8.400 -23.461 1.00 73.69 308 GLN A N 1
ATOM 2332 C CA . GLN A 1 308 ? 18.043 8.537 -24.803 1.00 73.69 308 GLN A CA 1
ATOM 2333 C C . GLN A 1 308 ? 16.510 8.620 -24.803 1.00 73.69 308 GLN A C 1
ATOM 2335 O O . GLN A 1 308 ? 15.900 8.589 -25.870 1.00 73.69 308 GLN A O 1
ATOM 2340 N N . ARG A 1 309 ? 15.884 8.763 -23.629 1.00 65.25 309 ARG A N 1
ATOM 2341 C CA . ARG A 1 309 ? 14.425 8.713 -23.426 1.00 65.25 309 ARG A CA 1
ATOM 2342 C C . ARG A 1 309 ? 13.590 9.611 -24.352 1.00 65.25 309 ARG A C 1
ATOM 2344 O O . ARG A 1 309 ? 12.475 9.241 -24.683 1.00 65.25 309 ARG A O 1
ATOM 2351 N N . PHE A 1 310 ? 14.146 10.722 -24.838 1.00 55.28 310 PHE A N 1
ATOM 2352 C CA . PHE A 1 310 ? 13.482 11.638 -25.780 1.00 55.28 310 PHE A CA 1
ATOM 2353 C C . PHE A 1 310 ? 13.381 11.130 -27.231 1.00 55.28 310 PHE A C 1
ATOM 2355 O O . PHE A 1 310 ? 12.781 11.803 -28.057 1.00 55.28 310 PHE A O 1
ATOM 2362 N N . HIS A 1 311 ? 13.991 9.989 -27.569 1.00 51.84 311 HIS A N 1
ATOM 2363 C CA . HIS A 1 311 ? 14.023 9.462 -28.943 1.00 51.84 311 HIS A CA 1
ATOM 2364 C C . HIS A 1 311 ? 13.157 8.207 -29.144 1.00 51.84 311 HIS A C 1
ATOM 2366 O O . HIS A 1 311 ? 13.139 7.661 -30.245 1.00 51.84 311 HIS A O 1
ATOM 2372 N N . PHE A 1 312 ? 12.488 7.721 -28.093 1.00 44.06 312 PHE A N 1
ATOM 2373 C CA . PHE A 1 312 ? 11.769 6.439 -28.097 1.00 44.06 312 PHE A CA 1
ATOM 2374 C C . PHE A 1 312 ? 10.252 6.555 -27.872 1.00 44.06 312 PHE A C 1
ATOM 2376 O O . PHE A 1 312 ? 9.585 5.520 -27.857 1.00 44.06 312 PHE A O 1
ATOM 2383 N N . PHE A 1 313 ? 9.719 7.772 -27.736 1.00 44.41 313 PHE A N 1
ATOM 2384 C CA . PHE A 1 313 ? 8.286 8.060 -27.624 1.00 44.41 313 PHE A CA 1
ATOM 2385 C C . PHE A 1 313 ? 7.875 9.109 -28.655 1.00 44.41 313 PHE A C 1
ATOM 2387 O O . PHE A 1 313 ? 8.651 10.077 -28.830 1.00 44.41 313 PHE A O 1
#

Foldseek 3Di:
DWFAKWKKWAAPPLAAQRWIKIKIFTWDLVQQVAFKDWDWDAQVGLQPDPDDDDPPFRFFIKTAIQSHPDHNFHQWIATQLQKIKHWRTKPDDDSVFCAPRNLRSVLRGGDNALVSSVVSSLVCLQVGFAQQIWTWMWIDARQWIKIKIGHGSKIFIDTDHHGMWTAFRWFRRQFQHGDDIDDPRLVVLVVVVLDVSDDGGTPRSSVVGDGDPPRIDFFDDGRDRPSHDYPVNSLVSQLRVADQSIGNWMKMWTHHPPDWIWIWIQSHGHSVLTDTDIDTDDDPDDDDQQVDADPPGPDGVVVVCSVCSVPPD

pLDDT: mean 90.42, std 9.65, range [44.06, 98.81]

Radius of gyration: 19.18 Å; chains: 1; bounding box: 59×39×56 Å